Protein AF-A0A061JDC0-F1 (afdb_monomer_lite)

Organism: NCBI:txid429131

Secondary structure (DSSP, 8-state):
-TTS-SS-PPPPPPHHHHHHHHHHHHHHHTTT------SSSPPPHHHHHHHHHHHHHHHHHT-------TT-HHHHHHHHHHHHHHHHHTT--SPPPHHHHHHHHHTPPPP-HHHHHHHHHHHHHHHHHHTT---S--TTSS--EEEEEEEEEEEEEEPPSS-SSS---------------------------EEEEEEEEEEEPPPPPPGGGG---

Sequence (217 aa):
MKSVWATQPPVPIPKDSIQRIAKQVTADATKGKSVNVSRDTPLSVEGTVSLFLDAFTRCARCGIRGGFRKEDDDTVDFVAAVANLRATAFHIFPLQSVEEIRSIAGAIVPAIATTNAIVAAAVVQQALCMLGMNERASRFAAPQMVYVRRMPQVRRRPFPEVCGCNASLINNSNNQRNASSDSIHREGARKKRWITDLFLVHSTLPNPPSRTCFNLP

InterPro domains:
  IPR023318 Ubiquitin activating enzyme, alpha domain superfamily [G3DSA:1.10.10.520] (1-109)
  IPR035985 Ubiquitin-activating enzyme-like [SSF69572] (46-166)

pLDDT: mean 75.65, std 17.36, range [32.69, 96.25]

Foldseek 3Di:
DVPPDPDDAFDADDPVLLVVLVVVLVVVVVVVDQLDDDQQDFDDLSSLSSLQVRLVVVVVVVPDPDDDDLPDPSSLSNQLSVVQNRCNRVVNDDHGGSVVSSVVVNPDDDDDPVVVVVVVVVVVVLVCLCVCVDVPPDPSVADWDKDFAPFWDKDKDWDPPDDPDPDDPDPPPDDDDDDDDDDDDDPPPDPGDIDIDTHRMDIHHDDDDDPVVVPDD

Radius of gyration: 32.45 Å; chains: 1; bounding box: 60×66×94 Å

Structure (mmCIF, N/CA/C/O backbone):
data_AF-A0A061JDC0-F1
#
_entry.id   AF-A0A061JDC0-F1
#
loop_
_atom_site.group_PDB
_atom_site.id
_atom_site.type_symbol
_atom_site.label_atom_id
_atom_site.label_alt_id
_atom_site.label_comp_id
_atom_site.label_asym_id
_atom_site.label_entity_id
_atom_site.label_seq_id
_atom_site.pdbx_PDB_ins_code
_atom_site.Cartn_x
_atom_site.Cartn_y
_atom_site.Cartn_z
_atom_site.occupancy
_atom_site.B_iso_or_equiv
_atom_site.auth_seq_id
_atom_site.auth_comp_id
_atom_site.auth_asym_id
_atom_site.auth_atom_id
_atom_site.pdbx_PDB_model_num
ATOM 1 N N . MET A 1 1 ? -8.019 -20.845 -6.267 1.00 57.59 1 MET A N 1
ATOM 2 C CA . MET A 1 1 ? -7.405 -20.020 -5.197 1.00 57.59 1 MET A CA 1
ATOM 3 C C . MET A 1 1 ? -6.602 -20.802 -4.157 1.00 57.59 1 MET A C 1
ATOM 5 O O . MET A 1 1 ? -5.738 -20.194 -3.547 1.00 57.59 1 MET A O 1
ATOM 9 N N . LYS A 1 2 ? -6.807 -22.117 -3.957 1.00 57.44 2 LYS A N 1
ATOM 10 C CA . LYS A 1 2 ? -5.990 -22.911 -3.011 1.00 57.44 2 LYS A CA 1
ATOM 11 C C . LYS A 1 2 ? -4.481 -22.928 -3.336 1.00 57.44 2 LYS A C 1
ATOM 13 O O . LYS A 1 2 ? -3.687 -23.165 -2.444 1.00 57.44 2 LYS A O 1
ATOM 18 N N . SER A 1 3 ? -4.100 -22.624 -4.579 1.00 66.88 3 SER A N 1
ATOM 19 C CA . SER A 1 3 ? -2.713 -22.538 -5.063 1.00 66.88 3 SER A CA 1
ATOM 20 C C . SER A 1 3 ? -2.037 -21.170 -4.880 1.00 66.88 3 SER A C 1
ATOM 22 O O . SER A 1 3 ? -0.910 -20.998 -5.326 1.00 66.88 3 SER A O 1
ATOM 24 N N . VAL A 1 4 ? -2.715 -20.174 -4.296 1.00 77.31 4 VAL A N 1
ATOM 25 C CA . VAL A 1 4 ? -2.187 -18.794 -4.208 1.00 77.31 4 VAL A CA 1
ATOM 26 C C . VAL A 1 4 ? -1.250 -18.610 -3.009 1.00 77.31 4 VAL A C 1
ATOM 28 O O . VAL A 1 4 ? -0.407 -17.718 -3.014 1.00 77.31 4 VAL A O 1
ATOM 31 N N . TRP A 1 5 ? -1.362 -19.459 -1.989 1.00 77.06 5 TRP A N 1
ATOM 32 C CA . TRP A 1 5 ? -0.608 -19.313 -0.748 1.00 77.06 5 TRP A CA 1
ATOM 33 C C . TRP A 1 5 ? 0.560 -20.294 -0.738 1.00 77.06 5 TRP A C 1
ATOM 35 O O . TRP A 1 5 ? 0.375 -21.473 -0.458 1.00 77.06 5 TRP A O 1
ATOM 45 N N . ALA A 1 6 ? 1.756 -19.801 -1.069 1.00 69.88 6 ALA A N 1
ATOM 46 C CA . ALA A 1 6 ? 2.982 -20.601 -1.038 1.00 69.88 6 ALA A CA 1
ATOM 47 C C . ALA A 1 6 ? 3.372 -21.039 0.388 1.00 69.88 6 ALA A C 1
ATOM 49 O O . ALA A 1 6 ? 4.073 -22.032 0.553 1.00 69.88 6 ALA A O 1
ATOM 50 N N . THR A 1 7 ? 2.924 -20.299 1.407 1.00 79.31 7 THR A N 1
ATOM 51 C CA . THR A 1 7 ? 3.219 -20.552 2.823 1.00 79.31 7 THR A CA 1
ATOM 52 C C . THR A 1 7 ? 1.938 -20.842 3.611 1.00 79.31 7 THR A C 1
ATOM 54 O O . THR A 1 7 ? 1.396 -21.941 3.527 1.00 79.31 7 THR A O 1
ATOM 57 N N . GLN A 1 8 ? 1.432 -19.868 4.370 1.00 84.88 8 GLN A N 1
ATOM 58 C CA . GLN A 1 8 ? 0.274 -20.009 5.245 1.00 84.88 8 GLN A CA 1
ATOM 59 C C . GLN A 1 8 ? -0.898 -19.166 4.721 1.00 84.88 8 GLN A C 1
ATOM 61 O O . GLN A 1 8 ? -0.693 -18.019 4.314 1.00 84.88 8 GLN A O 1
ATOM 66 N N . PRO A 1 9 ? -2.135 -19.698 4.721 1.00 88.44 9 PRO A N 1
ATOM 67 C CA . PRO A 1 9 ? -3.303 -18.913 4.347 1.00 88.44 9 PRO A CA 1
ATOM 68 C C . PRO A 1 9 ? -3.599 -17.818 5.388 1.00 88.44 9 PRO A C 1
ATOM 70 O O . PRO A 1 9 ? -3.290 -17.989 6.574 1.00 88.44 9 PRO A O 1
ATOM 73 N N . PRO A 1 10 ? -4.242 -16.711 4.973 1.00 91.69 10 PRO A N 1
ATOM 74 C CA . PRO A 1 10 ? -4.673 -15.678 5.902 1.00 91.69 10 PRO A CA 1
ATOM 75 C C . PRO A 1 10 ? -5.713 -16.226 6.883 1.00 91.69 10 PRO A C 1
ATOM 77 O O . PRO A 1 10 ? -6.635 -16.948 6.490 1.00 91.69 10 PRO A O 1
ATOM 80 N N . VAL A 1 11 ? -5.573 -15.867 8.157 1.00 91.62 11 VAL A N 1
ATOM 81 C CA . VAL A 1 11 ? -6.458 -16.325 9.233 1.00 91.62 11 VAL A CA 1
ATOM 82 C C . VAL A 1 11 ? -7.432 -15.204 9.606 1.00 91.62 11 VAL A C 1
ATOM 84 O O . VAL A 1 11 ? -6.997 -14.089 9.900 1.00 91.62 11 VAL A O 1
ATOM 87 N N . PRO A 1 12 ? -8.755 -15.460 9.604 1.00 91.00 12 PRO A N 1
ATOM 88 C CA . PRO A 1 12 ? -9.735 -14.480 10.054 1.00 91.00 12 PRO A CA 1
ATOM 89 C C . PRO A 1 12 ? -9.548 -14.119 11.529 1.00 91.00 12 PRO A C 1
ATOM 91 O O . PRO A 1 12 ? -9.302 -14.986 12.367 1.00 91.00 12 PRO A O 1
ATOM 94 N N . ILE A 1 13 ? -9.744 -12.844 11.859 1.00 89.38 13 ILE A N 1
ATOM 95 C CA . ILE A 1 13 ? -9.704 -12.378 13.247 1.00 89.38 13 ILE A CA 1
ATOM 96 C C . ILE A 1 13 ? -10.916 -12.957 14.012 1.00 89.38 13 ILE A C 1
ATOM 98 O O . ILE A 1 13 ? -12.040 -12.893 13.497 1.00 89.38 13 ILE A O 1
ATOM 102 N N . PRO A 1 14 ? -10.732 -13.511 15.229 1.00 89.25 14 PRO A N 1
ATOM 103 C CA . PRO A 1 14 ? -11.817 -14.099 16.012 1.00 89.25 14 PRO A CA 1
ATOM 104 C C . PRO A 1 14 ? -12.939 -13.101 16.319 1.00 89.25 14 PRO A C 1
ATOM 106 O O . PRO A 1 14 ? -12.701 -12.000 16.821 1.00 89.25 14 PRO A O 1
ATOM 109 N N . LYS A 1 15 ? -14.187 -13.515 16.072 1.00 89.25 15 LYS A N 1
ATOM 110 C CA . LYS A 1 15 ? -15.378 -12.668 16.262 1.00 89.25 15 LYS A CA 1
ATOM 111 C C . LYS A 1 15 ? -15.591 -12.263 17.721 1.00 89.25 15 LYS A C 1
ATOM 113 O O . LYS A 1 15 ? -16.024 -11.143 17.977 1.00 89.25 15 LYS A O 1
ATOM 118 N N . ASP A 1 16 ? -15.253 -13.136 18.663 1.00 88.44 16 ASP A N 1
ATOM 119 C CA . ASP A 1 16 ? -15.502 -12.909 20.091 1.00 88.44 16 ASP A CA 1
ATOM 120 C C . ASP A 1 16 ? -14.679 -11.741 20.640 1.00 88.44 16 ASP A C 1
ATOM 122 O O . ASP A 1 16 ? -15.156 -10.968 21.471 1.00 88.44 16 ASP A O 1
ATOM 126 N N . SER A 1 17 ? -13.441 -11.587 20.162 1.00 83.94 17 SER A N 1
ATOM 127 C CA . SER A 1 17 ? -12.581 -10.455 20.519 1.00 83.94 17 SER A CA 1
ATOM 128 C C . SER A 1 17 ? -13.138 -9.151 19.953 1.00 83.94 17 SER A C 1
ATOM 130 O O .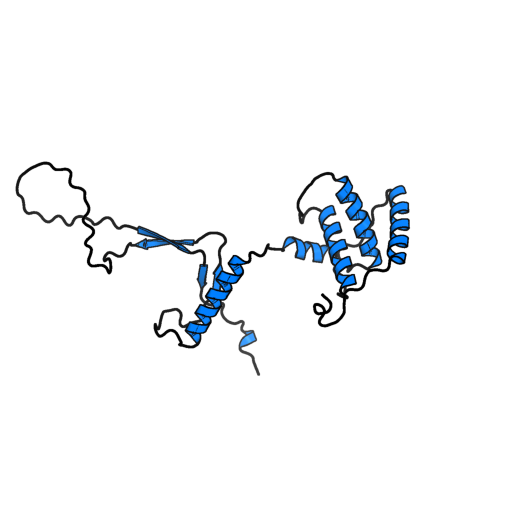 SER A 1 17 ? -13.237 -8.159 20.670 1.00 83.94 17 SER A O 1
ATOM 132 N N . ILE A 1 18 ? -13.603 -9.170 18.699 1.00 86.88 18 ILE A N 1
ATOM 133 C CA . ILE A 1 18 ? -14.211 -8.000 18.052 1.00 86.88 18 ILE A CA 1
ATOM 134 C C . ILE A 1 18 ? -15.486 -7.579 18.789 1.00 86.88 18 ILE A C 1
ATOM 136 O O . ILE A 1 18 ? -15.667 -6.399 19.067 1.00 86.88 18 ILE A O 1
ATOM 140 N N . GLN A 1 19 ? -16.357 -8.525 19.150 1.00 89.06 19 GLN A N 1
ATOM 141 C CA . GLN A 1 19 ? -17.599 -8.223 19.867 1.00 89.06 19 GLN A CA 1
ATOM 142 C C . GLN A 1 19 ? -17.349 -7.637 21.258 1.00 89.06 19 GLN A C 1
ATOM 144 O O . GLN A 1 19 ? -18.064 -6.722 21.667 1.00 89.06 19 GLN A O 1
ATOM 149 N N . ARG A 1 20 ? -16.344 -8.140 21.985 1.00 88.62 20 ARG A N 1
ATOM 150 C CA . ARG A 1 20 ? -15.945 -7.580 23.285 1.00 88.62 20 ARG A CA 1
ATOM 151 C C . ARG A 1 20 ? -15.494 -6.128 23.148 1.00 88.62 20 ARG A C 1
ATOM 153 O O . ARG A 1 20 ? -15.991 -5.270 23.873 1.00 88.62 20 ARG A O 1
ATOM 160 N N . ILE A 1 21 ? -14.629 -5.847 22.177 1.00 85.62 21 ILE A N 1
ATOM 161 C CA . ILE A 1 21 ? -14.110 -4.495 21.932 1.00 85.62 21 ILE A CA 1
ATOM 162 C C . ILE A 1 21 ? -15.221 -3.568 21.429 1.00 85.62 21 ILE A C 1
ATOM 164 O O . ILE A 1 21 ? -15.332 -2.442 21.895 1.00 85.62 21 ILE A O 1
ATOM 168 N N . ALA A 1 22 ? -16.103 -4.044 20.548 1.00 84.19 22 ALA A N 1
ATOM 169 C CA . ALA A 1 22 ? -17.225 -3.254 20.051 1.00 84.19 22 ALA A CA 1
ATOM 170 C C . ALA A 1 22 ? -18.165 -2.811 21.179 1.00 84.19 22 ALA A C 1
ATOM 172 O O . ALA A 1 22 ? -18.528 -1.639 21.239 1.00 84.19 22 ALA A O 1
ATOM 173 N N . LYS A 1 23 ? -18.499 -3.713 22.114 1.00 86.94 23 LYS A N 1
ATOM 174 C CA . LYS A 1 23 ? -19.293 -3.369 23.305 1.00 86.94 23 LYS A CA 1
ATOM 175 C C . LYS A 1 23 ? -18.608 -2.288 24.144 1.00 86.94 23 LYS A C 1
ATOM 177 O O . LYS A 1 23 ? -19.263 -1.330 24.553 1.00 86.94 23 LYS A O 1
ATOM 182 N N . GLN A 1 24 ? -17.297 -2.409 24.347 1.00 82.12 24 GLN A N 1
ATOM 183 C CA . GLN A 1 24 ? -16.511 -1.425 25.088 1.00 82.12 24 GLN A CA 1
ATOM 184 C C . GLN A 1 24 ? -16.531 -0.048 24.403 1.00 82.12 24 GLN A C 1
ATOM 186 O O . GLN A 1 24 ? -16.888 0.945 25.029 1.00 82.12 24 GLN A O 1
ATOM 191 N N . VAL A 1 25 ? -16.264 -0.001 23.095 1.00 80.38 25 VAL A N 1
ATOM 192 C CA . VAL A 1 25 ? -16.274 1.240 22.304 1.00 80.38 25 VAL A CA 1
ATOM 193 C C . VAL A 1 25 ? -17.657 1.898 22.309 1.00 80.38 25 VAL A C 1
ATOM 195 O O . VAL A 1 25 ? -17.754 3.113 22.461 1.00 80.38 25 VAL A O 1
ATOM 198 N N . THR A 1 26 ? -18.746 1.124 22.216 1.00 78.12 26 THR A N 1
ATOM 199 C CA . THR A 1 26 ? -20.105 1.689 22.307 1.00 78.12 26 THR A CA 1
ATOM 200 C C . THR A 1 26 ? -20.405 2.307 23.674 1.00 78.12 26 THR A C 1
ATOM 202 O O . THR A 1 26 ? -21.056 3.348 23.734 1.00 78.12 26 THR A O 1
ATOM 205 N N . ALA A 1 27 ? -19.897 1.718 24.763 1.00 77.81 27 ALA A N 1
ATOM 206 C CA . ALA A 1 27 ? -20.058 2.257 26.113 1.00 77.81 27 ALA A CA 1
ATOM 207 C C . ALA A 1 27 ? -19.223 3.532 26.338 1.00 77.81 27 ALA A C 1
ATOM 209 O O . ALA A 1 27 ? -19.655 4.450 27.044 1.00 77.81 27 ALA A O 1
ATOM 210 N N . ASP A 1 28 ? -18.049 3.614 25.715 1.00 73.25 28 ASP A N 1
ATOM 211 C CA . ASP A 1 28 ? -17.169 4.781 25.794 1.00 73.25 28 ASP A CA 1
ATOM 212 C C . ASP A 1 28 ? -17.678 5.941 24.920 1.00 73.25 28 ASP A C 1
ATOM 214 O O . ASP A 1 28 ? -17.624 7.101 25.340 1.00 73.25 28 ASP A O 1
ATOM 218 N N . ALA A 1 29 ? -18.302 5.638 23.775 1.00 68.69 29 ALA A N 1
ATOM 219 C CA . ALA A 1 29 ? -18.979 6.622 22.931 1.00 68.69 29 ALA A CA 1
ATOM 220 C C . ALA A 1 29 ? -20.134 7.331 23.662 1.00 68.69 29 ALA A C 1
ATOM 222 O O . ALA A 1 29 ? -20.273 8.548 23.543 1.00 68.69 29 ALA A O 1
ATOM 223 N N . THR A 1 30 ? -20.922 6.617 24.480 1.00 66.81 30 THR A N 1
ATOM 224 C CA . THR A 1 30 ? -21.955 7.242 25.335 1.00 66.81 30 THR A CA 1
ATOM 225 C C . THR A 1 30 ? -21.388 8.170 26.410 1.00 66.81 30 THR A C 1
ATOM 227 O O . THR A 1 30 ? -22.115 9.010 26.931 1.00 66.81 30 THR A O 1
ATOM 230 N N . LYS A 1 31 ? -20.094 8.054 26.732 1.00 67.75 31 LYS A N 1
ATOM 231 C CA . LYS A 1 31 ? -19.397 8.904 27.708 1.00 67.75 31 LYS A CA 1
ATOM 232 C C . LYS A 1 31 ? -18.588 10.034 27.058 1.00 67.75 31 LYS A C 1
ATOM 234 O O . LYS A 1 31 ? -17.907 10.762 27.773 1.00 67.75 31 LYS A O 1
ATOM 239 N N . GLY A 1 32 ? -18.636 10.183 25.729 1.00 62.19 32 GLY A N 1
ATOM 240 C CA . GLY A 1 32 ? -17.928 11.245 25.004 1.00 62.19 32 GLY A CA 1
ATOM 241 C C . GLY A 1 32 ? -16.399 11.148 25.060 1.00 62.19 32 GLY A C 1
ATOM 242 O O . GLY A 1 32 ? -15.720 12.142 24.813 1.00 62.19 32 GLY A O 1
ATOM 243 N N . LYS A 1 33 ? -15.838 9.982 25.404 1.00 62.59 33 LYS A N 1
ATOM 244 C CA . LYS A 1 33 ? -14.387 9.792 25.510 1.00 62.59 33 LYS A CA 1
ATOM 245 C C . LYS A 1 33 ? -13.830 9.328 24.164 1.00 62.59 33 LYS A C 1
ATOM 247 O O . LYS A 1 33 ? -14.210 8.263 23.687 1.00 62.59 33 LYS A O 1
ATOM 252 N N .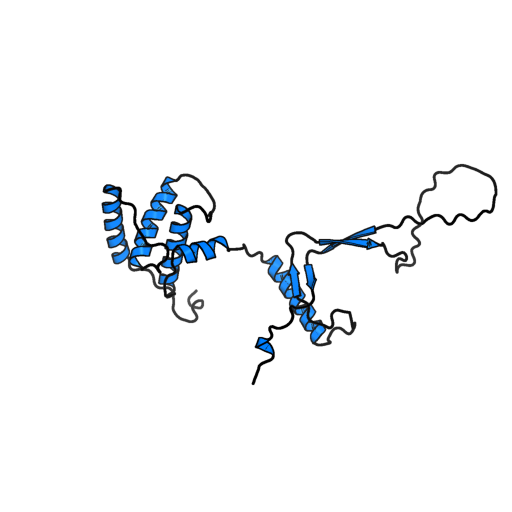 SER A 1 34 ? -12.934 10.110 23.561 1.00 64.69 34 SER A N 1
ATOM 253 C CA . SER A 1 34 ? -12.198 9.686 22.367 1.00 64.69 34 SER A CA 1
ATOM 254 C C . SER A 1 34 ? -11.167 8.611 22.719 1.00 64.69 34 SER A C 1
ATOM 256 O O . SER A 1 34 ? -10.589 8.599 23.812 1.00 64.69 34 SER A O 1
ATOM 258 N N . VAL A 1 35 ? -10.947 7.681 21.791 1.00 70.62 35 VAL A N 1
ATOM 259 C CA . VAL A 1 35 ? -9.928 6.638 21.929 1.00 70.62 35 VAL A CA 1
ATOM 260 C C . VAL A 1 35 ? -8.542 7.295 21.895 1.00 70.62 35 VAL A C 1
ATOM 262 O O . VAL A 1 35 ? -8.128 7.833 20.873 1.00 70.62 35 VAL A O 1
ATOM 265 N N . ASN A 1 36 ? -7.817 7.267 23.017 1.00 69.62 36 ASN A N 1
ATOM 266 C CA . ASN A 1 36 ? -6.452 7.793 23.101 1.00 69.62 36 ASN A CA 1
ATOM 267 C C . ASN A 1 36 ? -5.445 6.667 22.822 1.00 69.62 36 ASN A C 1
ATOM 269 O O . ASN A 1 36 ? -5.064 5.930 23.733 1.00 69.62 36 ASN A O 1
ATOM 273 N N . VAL A 1 37 ? -5.065 6.500 21.554 1.00 76.69 37 VAL A N 1
ATOM 274 C CA . VAL A 1 37 ? -4.003 5.575 21.129 1.00 76.69 37 VAL A CA 1
AT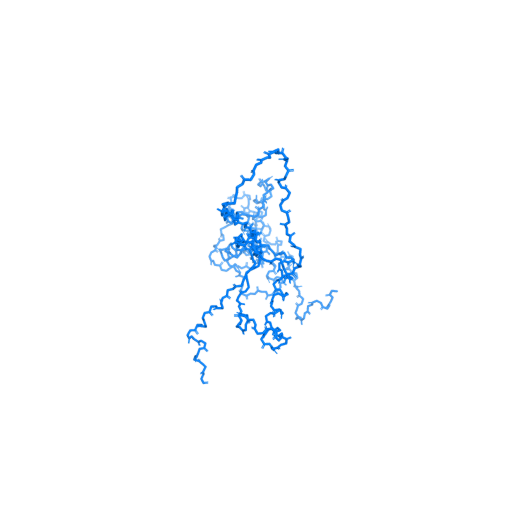OM 275 C C . VAL A 1 37 ? -2.729 6.377 20.880 1.00 76.69 37 VAL A C 1
ATOM 277 O O . VAL A 1 37 ? -2.742 7.376 20.162 1.00 76.69 37 VAL A O 1
ATOM 280 N N . SER A 1 38 ? -1.619 5.934 21.477 1.00 83.94 38 SER A N 1
ATOM 281 C CA . SER A 1 38 ? -0.293 6.496 21.201 1.00 83.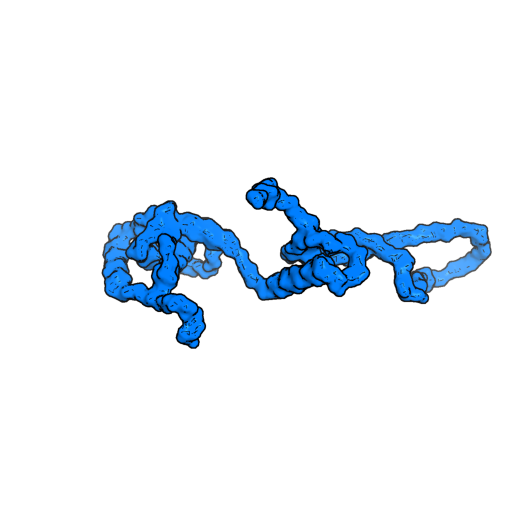94 38 SER A CA 1
ATOM 282 C C . SER A 1 38 ? 0.062 6.270 19.729 1.00 83.94 38 SER A C 1
ATOM 284 O O . SER A 1 38 ? -0.006 5.146 19.237 1.00 83.94 38 SER A O 1
ATOM 286 N N . ARG A 1 39 ? 0.417 7.345 19.020 1.00 86.81 39 ARG A N 1
ATOM 287 C CA . ARG A 1 39 ? 0.620 7.328 17.560 1.00 86.81 39 ARG A CA 1
ATOM 288 C C . ARG A 1 39 ? 2.012 6.852 17.146 1.00 86.81 39 ARG A C 1
ATOM 290 O O . ARG A 1 39 ? 2.162 6.333 16.043 1.00 86.81 39 ARG A O 1
ATOM 297 N N . ASP A 1 40 ? 2.988 6.985 18.044 1.00 89.62 40 ASP A N 1
ATOM 298 C CA . ASP A 1 40 ? 4.399 6.661 17.797 1.00 89.62 40 ASP A CA 1
ATOM 299 C C . ASP A 1 40 ? 4.750 5.206 18.124 1.00 89.62 40 ASP A C 1
ATOM 301 O O . ASP A 1 40 ? 5.769 4.690 17.669 1.00 89.62 40 ASP A O 1
ATOM 305 N N . THR A 1 41 ? 3.916 4.528 18.913 1.00 89.88 41 THR A N 1
ATOM 306 C CA . THR A 1 41 ? 4.176 3.150 19.342 1.00 89.88 41 THR A CA 1
ATOM 307 C C . THR A 1 41 ? 3.483 2.134 18.433 1.00 89.88 41 THR A C 1
ATOM 309 O O . THR A 1 41 ? 2.416 2.419 17.882 1.00 89.88 41 THR A O 1
ATOM 312 N N . PRO A 1 42 ? 4.075 0.940 18.246 1.00 90.50 42 PRO A N 1
ATOM 313 C CA . PRO A 1 42 ? 3.438 -0.131 17.492 1.00 90.50 42 PRO A CA 1
ATOM 314 C C . PRO A 1 42 ? 2.135 -0.560 18.177 1.00 90.50 42 PRO A C 1
ATOM 316 O O . PRO A 1 42 ? 2.094 -0.772 19.392 1.00 90.50 42 PRO A O 1
ATOM 319 N N . LEU A 1 43 ? 1.057 -0.682 17.398 1.00 88.88 43 LEU A N 1
ATOM 320 C CA . LEU A 1 43 ? -0.267 -0.980 17.942 1.00 88.88 43 LEU A CA 1
ATOM 321 C C . LEU A 1 43 ? -0.391 -2.444 18.381 1.00 88.88 43 LEU A C 1
ATOM 323 O O . LEU A 1 43 ? 0.192 -3.352 17.794 1.00 88.88 43 LEU A O 1
ATOM 327 N N . SER A 1 44 ? -1.234 -2.692 19.382 1.00 91.12 44 SER A N 1
ATOM 328 C CA . SER A 1 44 ? -1.728 -4.038 19.678 1.00 91.12 44 SER A CA 1
ATOM 329 C C . SER A 1 44 ? -2.918 -4.386 18.778 1.00 91.12 44 SER A C 1
ATOM 331 O O . SER A 1 44 ? -3.591 -3.505 18.236 1.00 91.12 44 SER A O 1
ATOM 333 N N . VAL A 1 45 ? -3.230 -5.679 18.639 1.00 90.12 45 VAL A N 1
ATOM 334 C CA . VAL A 1 45 ? -4.399 -6.127 17.858 1.00 90.12 45 VAL A CA 1
ATOM 335 C C . VAL A 1 45 ? -5.693 -5.529 18.422 1.00 90.12 45 VAL A C 1
ATOM 337 O O . VAL A 1 45 ? -6.528 -5.036 17.668 1.00 90.12 45 VAL A O 1
ATOM 340 N N . GLU A 1 46 ? -5.840 -5.501 19.749 1.00 89.81 46 GLU A N 1
ATOM 341 C CA . GLU A 1 46 ? -7.024 -4.935 20.405 1.00 89.81 46 GLU A CA 1
ATOM 342 C C . GLU A 1 46 ? -7.128 -3.419 20.197 1.00 89.81 46 GLU A C 1
ATOM 344 O O . GLU A 1 46 ? -8.197 -2.919 19.844 1.00 89.81 46 GLU A O 1
ATOM 349 N N . GLY A 1 47 ? -6.003 -2.702 20.330 1.00 89.69 47 GLY A N 1
ATOM 350 C CA . GLY A 1 47 ? -5.924 -1.264 20.060 1.00 89.69 47 GLY A CA 1
ATOM 351 C C . GLY A 1 47 ? -6.200 -0.916 18.595 1.00 89.69 47 GLY A C 1
ATOM 352 O O . GLY A 1 47 ? -6.761 0.131 18.291 1.00 89.69 47 GLY A O 1
ATOM 353 N N . THR A 1 48 ? -5.872 -1.822 17.675 1.00 92.31 48 THR A N 1
ATOM 354 C CA . THR A 1 48 ? -6.166 -1.648 16.249 1.00 92.31 48 THR A CA 1
ATOM 355 C C . THR A 1 48 ? -7.666 -1.784 15.969 1.00 92.31 48 THR A C 1
ATOM 357 O O . THR A 1 48 ? -8.227 -1.001 15.205 1.00 92.31 48 THR A O 1
ATOM 360 N N . VAL A 1 49 ? -8.344 -2.751 16.599 1.00 92.00 49 VAL A N 1
ATOM 361 C CA . VAL A 1 49 ? -9.800 -2.928 16.448 1.00 92.00 49 VAL A CA 1
ATOM 362 C C . VAL A 1 49 ? -10.560 -1.738 17.039 1.00 92.00 49 VAL A C 1
ATOM 364 O O . VAL A 1 49 ? -11.520 -1.271 16.425 1.00 92.00 49 VAL A O 1
ATOM 367 N N . SER A 1 50 ? -10.144 -1.227 18.202 1.00 91.06 50 SER A N 1
ATOM 368 C CA . SER A 1 50 ? -10.785 -0.050 18.800 1.00 91.06 50 SER A CA 1
ATOM 369 C C . SER A 1 50 ? -10.577 1.204 17.947 1.00 91.06 50 SER A C 1
ATOM 371 O O . SER A 1 50 ? -11.550 1.911 17.683 1.00 91.06 50 SER A O 1
ATOM 373 N N . LEU A 1 51 ? -9.357 1.427 17.440 1.00 92.06 51 LEU A N 1
ATOM 374 C CA . LEU A 1 51 ? -9.052 2.525 16.520 1.00 92.06 51 LEU A CA 1
ATOM 375 C C . LEU A 1 51 ? -9.874 2.428 15.229 1.00 92.06 51 LEU A C 1
ATOM 377 O O . LEU A 1 51 ? -10.392 3.437 14.761 1.00 92.06 51 LEU A O 1
ATOM 381 N N . PHE A 1 52 ? -10.048 1.222 14.678 1.00 92.94 52 PHE A N 1
ATOM 382 C CA . PHE A 1 52 ? -10.865 1.005 13.482 1.00 92.94 52 PHE A CA 1
ATOM 383 C C . PHE A 1 52 ? -12.316 1.439 13.693 1.00 92.94 52 PHE A C 1
ATOM 385 O O . PHE A 1 52 ? -12.866 2.154 12.860 1.00 92.94 52 PHE A O 1
ATOM 392 N N . LEU A 1 53 ? -12.941 1.005 14.791 1.00 90.75 53 LEU A N 1
ATOM 393 C CA . LEU A 1 53 ? -14.336 1.337 15.076 1.00 90.75 53 LEU A CA 1
ATOM 394 C C . LEU A 1 53 ? -14.513 2.843 15.289 1.00 90.75 53 LEU A C 1
ATOM 396 O O . LEU A 1 53 ? -15.415 3.436 14.700 1.00 90.75 53 LEU A O 1
ATOM 400 N N . ASP A 1 54 ? -13.632 3.462 16.073 1.00 89.56 54 ASP A N 1
ATOM 401 C CA . ASP A 1 54 ? -13.654 4.903 16.317 1.00 89.56 54 ASP A CA 1
ATOM 402 C C . ASP A 1 54 ? -13.475 5.701 15.014 1.00 89.56 54 ASP A C 1
ATOM 404 O O . ASP A 1 54 ? -14.359 6.477 14.636 1.00 89.56 54 ASP A O 1
ATOM 408 N N . ALA A 1 55 ? -12.400 5.436 14.266 1.00 90.75 55 ALA A N 1
ATOM 409 C CA . ALA A 1 55 ? -12.106 6.116 13.007 1.00 90.75 55 ALA A CA 1
ATOM 410 C C . ALA A 1 55 ? -13.212 5.900 11.966 1.00 90.75 55 ALA A C 1
ATOM 412 O O . ALA A 1 55 ? -13.627 6.843 11.296 1.00 90.75 55 ALA A O 1
ATOM 413 N N . PHE A 1 56 ? -13.770 4.688 11.871 1.00 90.00 56 PHE A N 1
ATOM 414 C CA . PHE A 1 56 ? -14.892 4.414 10.975 1.00 90.00 56 PHE A CA 1
ATOM 415 C C . PHE A 1 56 ? -16.114 5.271 11.320 1.00 90.00 56 PHE A C 1
ATOM 417 O O . PHE A 1 56 ? -16.724 5.850 10.421 1.00 90.00 56 PHE A O 1
ATOM 424 N N . THR A 1 57 ? -16.467 5.400 12.605 1.00 88.69 57 THR A N 1
ATOM 425 C CA . THR A 1 57 ? -17.590 6.265 12.998 1.00 88.69 57 THR A CA 1
ATOM 426 C C . THR A 1 57 ? -17.326 7.742 12.717 1.00 88.69 57 THR A C 1
ATOM 428 O O . THR A 1 57 ? -18.247 8.431 12.272 1.00 88.69 57 THR A O 1
ATOM 431 N N . ARG A 1 58 ? -16.090 8.227 12.910 1.00 87.19 58 ARG A N 1
ATOM 432 C CA . ARG A 1 58 ? -15.687 9.598 12.555 1.00 87.19 58 ARG A CA 1
ATOM 433 C C . ARG A 1 58 ? -15.815 9.844 11.053 1.00 87.19 58 ARG A C 1
ATOM 435 O O . ARG A 1 58 ? -16.553 10.739 10.642 1.00 87.19 58 ARG A O 1
ATOM 442 N N . CYS A 1 59 ? -15.220 8.982 10.230 1.00 86.81 59 CYS A N 1
ATOM 443 C CA . CYS A 1 59 ? -15.287 9.094 8.774 1.00 86.81 59 CYS A CA 1
ATOM 444 C C . CYS A 1 59 ? -16.725 8.986 8.240 1.00 86.81 59 CYS A C 1
ATOM 446 O O . CYS A 1 59 ? -17.111 9.746 7.354 1.00 86.81 59 CYS A O 1
ATOM 448 N N . ALA A 1 60 ? -17.542 8.079 8.787 1.00 86.56 60 ALA A N 1
ATOM 449 C CA . ALA A 1 60 ? -18.930 7.900 8.362 1.00 86.56 60 ALA A CA 1
ATOM 450 C C . ALA A 1 60 ? -19.809 9.123 8.677 1.00 86.56 60 ALA A C 1
ATOM 452 O O . ALA A 1 60 ? -20.706 9.451 7.902 1.00 86.56 60 ALA A O 1
ATOM 453 N N . ARG A 1 61 ? -19.548 9.815 9.794 1.00 84.81 61 ARG A N 1
ATOM 454 C CA . ARG A 1 61 ? -20.260 11.046 10.180 1.00 84.81 61 ARG A CA 1
ATOM 455 C C . ARG A 1 61 ? -19.829 12.265 9.377 1.00 84.81 61 ARG A C 1
ATOM 457 O O . ARG A 1 61 ? -20.627 13.180 9.209 1.00 84.81 61 ARG A O 1
ATOM 464 N N . CYS A 1 62 ? -18.593 12.274 8.883 1.00 74.12 62 CYS A N 1
ATOM 465 C CA . CYS A 1 62 ? -18.006 13.433 8.221 1.00 74.12 62 CYS A CA 1
ATOM 466 C C . CYS A 1 62 ? -18.728 13.801 6.907 1.00 74.12 62 CYS A C 1
ATOM 468 O O . CYS A 1 62 ? -18.610 14.931 6.450 1.00 74.12 62 CYS A O 1
ATOM 470 N N . GLY A 1 63 ? -19.513 12.892 6.302 1.00 69.12 63 GLY A N 1
ATOM 471 C CA . GLY A 1 63 ? -20.428 13.176 5.176 1.00 69.12 63 GLY A CA 1
ATOM 472 C C . GLY A 1 63 ? -19.762 13.630 3.866 1.00 69.12 63 GLY A C 1
ATOM 473 O O . GLY A 1 63 ? -20.406 13.687 2.819 1.00 69.12 63 GLY A O 1
ATOM 474 N N . ILE A 1 64 ? -18.463 13.919 3.900 1.00 71.38 64 ILE A N 1
ATOM 475 C CA . ILE A 1 64 ? -17.656 14.398 2.789 1.00 71.38 64 ILE A CA 1
ATOM 476 C C . ILE A 1 64 ? -17.066 13.190 2.064 1.00 71.38 64 ILE A C 1
ATOM 478 O O . ILE A 1 64 ? -16.283 12.419 2.616 1.00 71.38 64 ILE A O 1
ATOM 482 N N . ARG A 1 65 ? -17.404 13.043 0.781 1.00 69.81 65 ARG A N 1
ATOM 483 C CA . ARG A 1 65 ? -16.725 12.107 -0.125 1.00 69.81 65 ARG A CA 1
ATOM 484 C C . ARG A 1 65 ? -15.390 12.706 -0.567 1.00 69.81 65 ARG A C 1
ATOM 486 O O . ARG A 1 65 ? -15.304 13.325 -1.623 1.00 69.81 65 ARG A O 1
ATOM 493 N N . GLY A 1 66 ? -14.369 12.550 0.269 1.00 76.06 66 GLY A N 1
ATOM 494 C CA . GLY A 1 66 ? -12.994 12.961 -0.013 1.00 76.06 66 GLY A CA 1
ATOM 495 C C . GLY A 1 66 ? -12.073 11.770 -0.275 1.00 76.06 66 GLY A C 1
ATOM 496 O O . GLY A 1 66 ? -12.315 10.668 0.213 1.00 76.06 66 GLY A O 1
ATOM 497 N N . GLY A 1 67 ? -11.012 11.987 -1.053 1.00 84.56 67 GLY A N 1
ATOM 498 C CA . GLY A 1 67 ? -9.884 11.054 -1.108 1.00 84.56 67 GLY A CA 1
ATOM 499 C C . GLY A 1 67 ? -9.027 11.141 0.159 1.00 84.56 67 GLY A C 1
ATOM 500 O O . GLY A 1 67 ? -9.129 12.108 0.914 1.00 84.56 67 GLY A O 1
ATOM 501 N N . PHE A 1 68 ? -8.165 10.146 0.367 1.00 89.81 68 PHE A N 1
ATOM 502 C CA . PHE A 1 68 ? -7.182 10.153 1.453 1.00 89.81 68 PHE A CA 1
ATOM 503 C C . PHE A 1 68 ? -6.290 11.404 1.397 1.00 89.81 68 PHE A C 1
ATOM 505 O O . PHE A 1 68 ? -5.801 11.769 0.322 1.00 89.81 68 PHE A O 1
ATOM 512 N N . ARG A 1 69 ? -6.055 12.033 2.554 1.00 89.81 69 ARG A N 1
ATOM 513 C CA . ARG A 1 69 ? -5.129 13.159 2.730 1.00 89.81 69 ARG A CA 1
ATOM 514 C C . ARG A 1 69 ? -4.228 12.885 3.927 1.00 89.81 69 ARG A C 1
ATOM 516 O O . ARG A 1 69 ? -4.701 12.447 4.967 1.00 89.81 69 ARG A O 1
ATOM 523 N N . LYS A 1 70 ? -2.927 13.144 3.785 1.00 89.94 70 LYS A N 1
ATOM 524 C CA . LYS A 1 70 ? -1.935 12.829 4.827 1.00 89.94 70 LYS A CA 1
ATOM 525 C C . LYS A 1 70 ? -2.134 13.682 6.087 1.00 89.94 70 LYS A C 1
ATOM 527 O O . LYS A 1 70 ? -1.780 13.247 7.178 1.00 89.94 70 LYS A O 1
ATOM 532 N N . GLU A 1 71 ? -2.692 14.876 5.914 1.00 90.06 71 GLU A N 1
ATOM 533 C CA . GLU A 1 71 ? -2.948 15.873 6.955 1.00 90.06 71 GLU A CA 1
ATOM 534 C C . GLU A 1 71 ? -4.267 15.627 7.705 1.00 90.06 71 GLU A C 1
ATOM 536 O O . GLU A 1 71 ? -4.563 16.329 8.666 1.00 90.06 71 GLU A O 1
ATOM 541 N N . ASP A 1 72 ? -5.076 14.665 7.252 1.00 90.88 72 ASP A N 1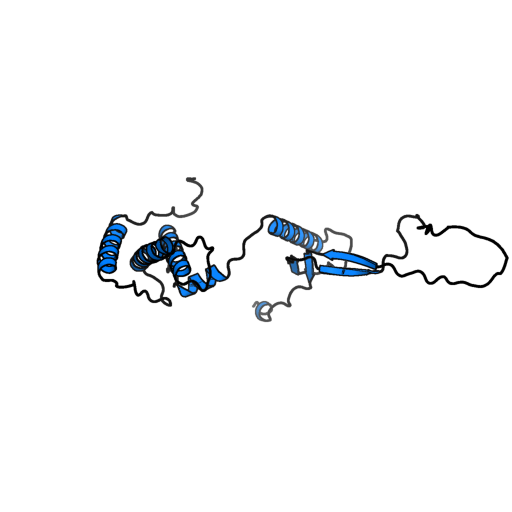
ATOM 542 C CA . ASP A 1 72 ? -6.382 14.352 7.824 1.00 90.88 72 ASP A CA 1
ATOM 543 C C . ASP A 1 72 ? -6.277 13.132 8.749 1.00 90.88 72 ASP A C 1
ATOM 545 O O . ASP A 1 72 ? -6.248 11.981 8.294 1.00 90.88 72 ASP A O 1
ATOM 549 N N . ASP A 1 73 ? -6.211 13.406 10.055 1.00 90.25 73 ASP A N 1
ATOM 550 C CA . ASP A 1 73 ? -6.061 12.404 11.113 1.00 90.25 73 ASP A CA 1
ATOM 551 C C . ASP A 1 73 ? -7.163 11.339 11.088 1.00 90.25 73 ASP A C 1
ATOM 553 O O . ASP A 1 73 ? -6.866 10.172 11.340 1.00 90.25 73 ASP A O 1
ATOM 557 N N . ASP A 1 74 ? -8.399 11.687 10.718 1.00 89.56 74 ASP A N 1
ATOM 558 C CA . ASP A 1 74 ? -9.507 10.729 10.645 1.00 89.56 74 ASP A CA 1
ATOM 559 C C . ASP A 1 74 ? -9.240 9.674 9.565 1.00 89.56 74 ASP A C 1
ATOM 561 O O . ASP A 1 74 ? -9.373 8.467 9.793 1.00 89.56 74 ASP A O 1
ATOM 565 N N . THR A 1 75 ? -8.811 10.123 8.382 1.00 91.19 75 THR A N 1
ATOM 566 C CA . THR A 1 75 ? -8.512 9.213 7.268 1.00 91.19 75 THR A CA 1
ATOM 567 C C . THR A 1 75 ? -7.242 8.406 7.510 1.00 91.19 75 THR A C 1
ATOM 569 O O . THR A 1 75 ? -7.184 7.234 7.131 1.00 91.19 75 THR A O 1
ATOM 572 N N . VAL A 1 76 ? -6.240 8.994 8.169 1.00 94.12 76 VAL A N 1
ATOM 573 C CA . VAL A 1 76 ? -5.004 8.299 8.544 1.00 94.12 76 VAL A CA 1
ATOM 574 C C . VAL A 1 76 ? -5.280 7.227 9.589 1.00 94.12 76 VAL A C 1
ATOM 576 O O . VAL A 1 76 ? -4.818 6.103 9.410 1.00 94.12 76 VAL A O 1
ATOM 579 N N . ASP A 1 77 ? -6.057 7.527 10.630 1.00 93.62 77 ASP A N 1
ATOM 580 C CA . ASP A 1 77 ? -6.414 6.560 11.671 1.00 93.62 77 ASP A CA 1
ATOM 581 C C . ASP A 1 77 ? -7.171 5.370 11.076 1.00 93.62 77 ASP A C 1
ATOM 583 O O . ASP A 1 77 ? -6.880 4.215 11.395 1.00 93.62 77 ASP A O 1
ATOM 587 N N . PHE A 1 78 ? -8.094 5.637 10.146 1.00 93.50 78 PHE A N 1
ATOM 588 C CA . PHE A 1 78 ? -8.814 4.592 9.428 1.00 93.50 78 PHE A CA 1
ATOM 589 C C . PHE A 1 78 ? -7.869 3.710 8.600 1.00 93.50 78 PHE A C 1
ATOM 591 O O . PHE A 1 78 ? -7.918 2.481 8.698 1.00 93.50 78 PHE A O 1
ATOM 598 N N . VAL A 1 79 ? -6.980 4.316 7.804 1.00 95.19 79 VAL A N 1
ATOM 599 C CA . VAL A 1 79 ? -6.000 3.581 6.988 1.00 95.19 79 VAL A CA 1
ATOM 600 C C . VAL A 1 79 ? -5.046 2.774 7.868 1.00 95.19 79 VAL A C 1
ATOM 602 O O . VAL A 1 79 ? -4.807 1.603 7.573 1.00 95.19 79 VAL A O 1
ATOM 605 N N . ALA A 1 80 ? -4.548 3.357 8.958 1.00 95.38 80 ALA A N 1
ATOM 606 C CA . ALA A 1 80 ? -3.656 2.700 9.905 1.00 95.38 80 ALA A CA 1
ATOM 607 C C . ALA A 1 80 ? -4.314 1.479 10.548 1.00 95.38 80 ALA A C 1
ATOM 609 O O . ALA A 1 80 ? -3.742 0.386 10.547 1.00 95.38 80 ALA A O 1
ATOM 610 N N . ALA A 1 81 ? -5.551 1.633 11.021 1.00 94.75 81 ALA A N 1
ATOM 611 C CA . ALA A 1 81 ? -6.288 0.542 11.629 1.00 94.75 81 ALA A CA 1
ATOM 612 C C . ALA A 1 81 ? -6.558 -0.594 10.627 1.00 94.75 81 ALA A C 1
ATOM 614 O O . ALA A 1 81 ? -6.273 -1.757 10.909 1.00 94.75 81 ALA A O 1
ATOM 615 N N . VAL A 1 82 ? -7.033 -0.280 9.417 1.00 95.50 82 VAL A N 1
ATOM 616 C CA . VAL A 1 82 ? -7.302 -1.292 8.379 1.00 95.50 82 VAL A CA 1
ATOM 617 C C . VAL A 1 82 ? -6.021 -1.999 7.925 1.00 95.50 82 VAL A C 1
ATOM 619 O O . VAL A 1 82 ? -6.024 -3.222 7.757 1.00 95.50 82 VAL A O 1
ATOM 622 N N . ALA A 1 83 ? -4.925 -1.260 7.740 1.00 96.25 83 ALA A N 1
ATOM 623 C CA . ALA A 1 83 ? -3.638 -1.822 7.343 1.00 96.25 83 ALA A CA 1
ATOM 624 C C . ALA A 1 83 ? -3.112 -2.812 8.391 1.00 96.25 83 ALA A C 1
ATOM 626 O O . ALA A 1 83 ? -2.755 -3.935 8.036 1.00 96.25 83 ALA A O 1
ATOM 627 N N . ASN A 1 84 ? -3.159 -2.448 9.673 1.00 95.75 84 ASN A N 1
ATOM 628 C CA . ASN A 1 84 ? -2.726 -3.316 10.769 1.00 95.75 84 ASN A CA 1
ATOM 629 C C . ASN A 1 84 ? -3.661 -4.524 10.987 1.00 95.75 84 ASN A C 1
ATOM 631 O O . ASN A 1 84 ? -3.184 -5.631 11.253 1.00 95.75 84 ASN A O 1
ATOM 635 N N . LEU A 1 85 ? -4.981 -4.378 10.804 1.00 94.62 85 LEU A N 1
ATOM 636 C CA . LEU A 1 85 ? -5.914 -5.519 10.832 1.00 94.62 85 LEU A CA 1
ATOM 637 C C . LEU A 1 85 ? -5.600 -6.514 9.713 1.00 94.62 85 LEU A C 1
ATOM 639 O O . LEU A 1 85 ? -5.586 -7.727 9.931 1.00 94.62 85 LEU A O 1
ATOM 643 N N . ARG A 1 86 ? -5.306 -6.005 8.512 1.00 95.50 86 ARG A N 1
ATOM 644 C CA . ARG A 1 86 ? -4.871 -6.841 7.395 1.00 95.50 86 ARG A CA 1
ATOM 645 C C . ARG A 1 86 ? -3.526 -7.499 7.696 1.00 95.50 86 ARG A C 1
ATOM 647 O O . ARG A 1 86 ? -3.409 -8.700 7.490 1.00 95.50 86 ARG A O 1
ATOM 654 N N . ALA A 1 87 ? -2.544 -6.758 8.203 1.00 94.50 87 ALA A N 1
ATOM 655 C CA . ALA A 1 87 ? -1.241 -7.295 8.593 1.00 94.50 87 ALA A CA 1
ATOM 656 C C . ALA A 1 87 ? -1.391 -8.470 9.573 1.00 94.50 87 ALA A C 1
ATOM 658 O O . ALA A 1 87 ? -0.849 -9.545 9.325 1.00 94.50 87 ALA A O 1
ATOM 659 N N . THR A 1 88 ? -2.246 -8.313 10.589 1.00 93.81 88 THR A N 1
ATOM 660 C CA . THR A 1 88 ? -2.598 -9.377 11.544 1.00 93.81 88 THR A CA 1
ATOM 661 C C . THR A 1 88 ? -3.145 -10.622 10.838 1.00 93.81 88 THR A C 1
ATOM 663 O O . THR A 1 88 ? -2.697 -11.731 11.115 1.00 93.81 88 THR A O 1
ATOM 666 N N . ALA A 1 89 ? -4.077 -10.462 9.890 1.00 92.75 89 ALA A N 1
ATOM 667 C CA . ALA A 1 89 ? -4.663 -11.591 9.158 1.00 92.75 89 ALA A CA 1
ATOM 668 C C . ALA A 1 89 ? -3.639 -12.354 8.297 1.00 92.75 89 ALA A C 1
ATOM 670 O O . ALA A 1 89 ? -3.816 -13.545 8.047 1.00 92.75 89 ALA A O 1
ATOM 671 N N . PHE A 1 90 ? -2.580 -11.676 7.847 1.00 92.94 90 PHE A N 1
ATOM 672 C CA . PHE A 1 90 ? -1.492 -12.241 7.044 1.00 92.94 90 PHE A CA 1
ATOM 673 C C . PHE A 1 90 ? -0.240 -12.590 7.867 1.00 92.94 90 PHE A C 1
ATOM 675 O O . PHE A 1 90 ? 0.804 -12.862 7.279 1.00 92.94 90 PHE A O 1
ATOM 682 N N . HIS A 1 91 ? -0.336 -12.612 9.201 1.00 92.38 91 HIS A N 1
ATOM 683 C CA . HIS A 1 91 ? 0.771 -12.943 10.112 1.00 92.38 91 HIS A CA 1
ATOM 684 C C . HIS A 1 91 ? 1.989 -12.012 9.985 1.00 92.38 91 HIS A C 1
ATOM 686 O O . HIS A 1 91 ? 3.126 -12.431 10.190 1.00 92.38 91 HIS A O 1
ATOM 692 N N . ILE A 1 92 ? 1.763 -10.742 9.637 1.00 92.56 92 ILE A N 1
ATOM 693 C CA . ILE A 1 92 ? 2.813 -9.723 9.525 1.00 92.56 92 ILE A CA 1
ATOM 694 C C . ILE A 1 92 ? 2.956 -9.026 10.881 1.00 92.56 92 ILE A C 1
ATOM 696 O O . ILE A 1 92 ? 2.075 -8.268 11.289 1.00 92.56 92 ILE A O 1
ATOM 700 N N . PHE A 1 93 ? 4.071 -9.290 11.565 1.00 90.38 93 PHE A N 1
ATOM 701 C CA . PHE A 1 93 ? 4.411 -8.714 12.867 1.00 90.38 93 PHE A CA 1
ATOM 702 C C . PHE A 1 93 ? 5.849 -8.161 12.876 1.00 90.38 93 PHE A C 1
ATOM 704 O O . PHE A 1 93 ? 6.708 -8.732 12.198 1.00 90.38 93 PHE A O 1
ATOM 711 N N . PRO A 1 94 ? 6.140 -7.106 13.666 1.00 92.62 94 PRO A N 1
ATOM 712 C CA . PRO A 1 94 ? 5.216 -6.353 14.526 1.00 92.62 94 PRO A CA 1
ATOM 713 C C . PRO A 1 94 ? 4.245 -5.465 13.729 1.00 92.62 94 PRO A C 1
ATOM 715 O O . PRO A 1 94 ? 4.493 -5.141 12.570 1.00 92.62 94 PRO A O 1
ATOM 718 N N . LEU A 1 95 ? 3.129 -5.085 14.357 1.00 93.75 95 LEU A N 1
ATOM 719 C CA . LEU A 1 95 ? 2.229 -4.077 13.792 1.00 93.75 95 LEU A CA 1
ATOM 720 C C . LEU A 1 95 ? 2.913 -2.711 13.799 1.00 93.75 95 LEU A C 1
ATOM 722 O O . LEU A 1 95 ? 3.718 -2.419 14.681 1.00 93.75 95 LEU A O 1
ATOM 726 N N . GLN A 1 96 ? 2.577 -1.880 12.821 1.00 94.69 96 GLN A N 1
ATOM 727 C CA . GLN A 1 96 ? 3.217 -0.580 12.643 1.00 94.69 96 GLN A CA 1
ATOM 728 C C . GLN A 1 96 ? 2.511 0.500 13.461 1.00 94.69 96 GLN A C 1
ATOM 730 O O . GLN A 1 96 ? 1.325 0.370 13.791 1.00 94.69 96 GLN A O 1
ATOM 735 N N . SER A 1 97 ? 3.236 1.568 13.783 1.00 95.38 97 SER A N 1
ATOM 736 C CA . SER A 1 97 ? 2.655 2.740 14.441 1.00 95.38 97 SER A CA 1
ATOM 737 C C . SER A 1 97 ? 1.806 3.565 13.463 1.00 95.38 97 SER A C 1
ATOM 739 O O . SER A 1 97 ? 1.890 3.403 12.240 1.00 95.38 97 SER A O 1
ATOM 741 N N . VAL A 1 98 ? 0.965 4.466 13.980 1.00 94.44 98 VAL A N 1
ATOM 742 C CA . VAL A 1 98 ? 0.122 5.322 13.125 1.00 94.44 98 VAL A CA 1
ATOM 743 C C . VAL A 1 98 ? 0.989 6.254 12.277 1.00 94.44 98 VAL A C 1
ATOM 745 O O . VAL A 1 98 ? 0.713 6.440 11.091 1.00 94.44 98 VAL A O 1
ATOM 748 N N . GLU A 1 99 ? 2.064 6.800 12.849 1.00 94.31 99 GLU A N 1
ATOM 749 C CA . GLU A 1 99 ? 2.958 7.729 12.148 1.00 94.31 99 GLU A CA 1
ATOM 750 C C . GLU A 1 99 ? 3.792 7.052 11.053 1.00 94.31 99 GLU A C 1
ATOM 752 O O . GLU A 1 99 ? 3.983 7.616 9.969 1.00 94.31 99 GLU A O 1
ATOM 757 N N . GLU A 1 100 ? 4.235 5.814 11.280 1.00 95.12 100 GLU A N 1
ATOM 758 C CA . GLU A 1 100 ? 4.894 5.014 10.245 1.00 95.12 100 GLU A CA 1
ATOM 759 C C . GLU A 1 100 ? 3.960 4.793 9.055 1.00 95.12 100 GLU A C 1
ATOM 761 O O . GLU A 1 100 ? 4.333 5.048 7.904 1.00 95.12 100 GLU A O 1
ATOM 766 N N . ILE A 1 101 ? 2.715 4.390 9.326 1.00 95.44 101 ILE A N 1
ATOM 767 C CA . ILE A 1 101 ? 1.719 4.170 8.277 1.00 95.44 101 ILE A CA 1
ATOM 768 C C . ILE A 1 101 ? 1.373 5.485 7.576 1.00 95.44 101 ILE A C 1
ATOM 770 O O . ILE A 1 101 ? 1.263 5.499 6.351 1.00 95.44 101 ILE A O 1
ATOM 774 N N . ARG A 1 102 ? 1.270 6.606 8.298 1.00 95.00 102 ARG A N 1
ATOM 775 C CA . ARG A 1 102 ? 1.075 7.937 7.702 1.00 95.00 102 ARG A CA 1
ATOM 776 C C . ARG A 1 102 ? 2.186 8.279 6.714 1.00 95.00 102 ARG A C 1
ATOM 778 O O . ARG A 1 102 ? 1.912 8.810 5.634 1.00 95.00 102 ARG A O 1
ATOM 785 N N . SER A 1 103 ? 3.436 7.997 7.073 1.00 94.56 103 SER A N 1
ATOM 786 C CA . SER A 1 103 ? 4.589 8.236 6.205 1.00 94.56 103 SER A CA 1
ATOM 787 C C . SER A 1 103 ? 4.521 7.380 4.938 1.00 94.56 103 SER A C 1
ATOM 789 O O . SER A 1 103 ? 4.625 7.913 3.831 1.00 94.56 103 SER A O 1
ATOM 791 N N . ILE A 1 104 ? 4.247 6.079 5.091 1.00 94.69 104 ILE A N 1
ATOM 792 C CA . ILE A 1 104 ? 4.127 5.130 3.977 1.00 94.69 104 ILE A CA 1
ATOM 793 C C . ILE A 1 104 ? 2.963 5.518 3.062 1.00 94.69 104 ILE A C 1
ATOM 795 O O . ILE A 1 104 ? 3.155 5.664 1.856 1.00 94.69 104 ILE A O 1
ATOM 799 N N . ALA A 1 105 ? 1.772 5.735 3.625 1.00 94.44 105 ALA A N 1
ATOM 800 C CA . ALA A 1 105 ? 0.559 6.071 2.884 1.00 94.44 105 ALA A CA 1
ATOM 801 C C . ALA A 1 105 ? 0.698 7.397 2.124 1.00 94.44 105 ALA A C 1
ATOM 803 O O . ALA A 1 105 ? 0.291 7.494 0.967 1.00 94.44 105 ALA A O 1
ATOM 804 N N . GLY A 1 106 ? 1.336 8.398 2.738 1.00 92.81 106 GLY A N 1
ATOM 805 C CA . GLY A 1 106 ? 1.619 9.683 2.100 1.00 92.81 106 GLY A CA 1
ATOM 806 C C . GLY A 1 106 ? 2.626 9.613 0.946 1.00 92.81 106 GLY A C 1
ATOM 807 O O . GLY A 1 106 ? 2.680 10.539 0.141 1.00 92.81 106 GLY A O 1
ATOM 808 N N . ALA A 1 107 ? 3.413 8.537 0.849 1.00 92.44 107 ALA A N 1
ATOM 809 C CA . ALA A 1 107 ? 4.413 8.330 -0.197 1.00 92.44 107 ALA A CA 1
ATOM 810 C C . ALA A 1 107 ? 3.949 7.381 -1.321 1.00 92.44 107 ALA A C 1
ATOM 812 O O . ALA A 1 107 ? 4.721 7.093 -2.238 1.00 92.44 107 ALA A O 1
ATOM 813 N N . ILE A 1 108 ? 2.705 6.886 -1.282 1.00 92.75 108 ILE A N 1
ATOM 814 C CA . ILE A 1 108 ? 2.188 5.965 -2.300 1.00 92.75 108 ILE A CA 1
ATOM 815 C C . ILE A 1 108 ? 2.076 6.682 -3.650 1.00 92.75 108 ILE A C 1
ATOM 817 O O . ILE A 1 108 ? 1.306 7.628 -3.821 1.00 92.75 108 ILE A O 1
ATOM 821 N N . VAL A 1 109 ? 2.808 6.176 -4.645 1.00 87.50 109 VAL A N 1
ATOM 822 C CA . VAL A 1 109 ? 2.704 6.611 -6.042 1.00 87.50 109 VAL A CA 1
ATOM 823 C C . VAL A 1 109 ? 1.866 5.592 -6.819 1.00 87.50 109 VAL A C 1
ATOM 825 O O . VAL A 1 109 ? 2.170 4.398 -6.769 1.00 87.50 109 VAL A O 1
ATOM 828 N N . PRO A 1 110 ? 0.827 6.016 -7.562 1.00 83.56 110 PRO A N 1
ATOM 829 C CA . PRO A 1 110 ? 0.039 5.097 -8.374 1.00 83.56 110 PRO A CA 1
ATOM 830 C C . PRO A 1 110 ? 0.905 4.456 -9.466 1.00 83.56 110 PRO A C 1
ATOM 832 O O . PRO A 1 110 ? 1.615 5.146 -10.200 1.00 83.56 110 PRO A O 1
ATOM 835 N N . ALA A 1 111 ? 0.817 3.133 -9.594 1.00 85.50 111 ALA A N 1
ATOM 836 C CA . ALA A 1 111 ? 1.505 2.385 -10.639 1.00 85.50 111 ALA A CA 1
ATOM 837 C C . ALA A 1 111 ? 0.681 2.370 -11.934 1.00 85.50 111 ALA A C 1
ATOM 839 O O . ALA A 1 111 ? -0.526 2.126 -11.913 1.00 85.50 111 ALA A O 1
ATOM 840 N N . ILE A 1 112 ? 1.343 2.589 -13.072 1.00 87.44 112 ILE A N 1
ATOM 841 C CA . ILE A 1 112 ? 0.734 2.513 -14.403 1.00 87.44 112 ILE A CA 1
ATOM 842 C C . ILE A 1 112 ? 1.424 1.385 -15.172 1.00 87.44 112 ILE A C 1
ATOM 844 O O . ILE A 1 112 ? 2.642 1.373 -15.322 1.00 87.44 112 ILE A O 1
ATOM 848 N N . ALA A 1 113 ? 0.658 0.427 -15.694 1.00 90.56 113 ALA A N 1
ATOM 849 C CA . ALA A 1 113 ? 1.234 -0.742 -16.366 1.00 90.56 113 ALA A CA 1
ATOM 850 C C . ALA A 1 113 ? 2.132 -0.369 -17.566 1.00 90.56 113 ALA A C 1
ATOM 852 O O . ALA A 1 113 ? 3.176 -0.985 -17.785 1.00 90.56 113 ALA A O 1
ATOM 853 N N . THR A 1 114 ? 1.773 0.678 -18.315 1.00 90.00 114 THR A N 1
ATOM 854 C CA . THR A 1 114 ? 2.527 1.125 -19.496 1.00 90.00 114 THR A CA 1
ATOM 855 C C . THR A 1 114 ? 3.907 1.683 -19.151 1.00 90.00 114 THR A C 1
ATOM 857 O O . THR A 1 114 ? 4.843 1.480 -19.924 1.00 90.00 114 THR A O 1
ATOM 860 N N . THR A 1 115 ? 4.089 2.322 -17.987 1.00 87.50 115 THR A N 1
ATOM 861 C CA . THR A 1 115 ? 5.419 2.801 -17.575 1.00 87.50 115 THR A CA 1
ATOM 862 C C . THR A 1 115 ? 6.357 1.635 -17.282 1.00 87.50 115 THR A C 1
ATOM 864 O O . THR A 1 115 ? 7.519 1.685 -17.679 1.00 87.50 115 THR A O 1
ATOM 867 N N . ASN A 1 116 ? 5.852 0.551 -16.683 1.00 90.06 116 ASN A N 1
ATOM 868 C CA . ASN A 1 116 ? 6.650 -0.652 -16.432 1.00 90.06 116 ASN A CA 1
ATOM 869 C C . ASN A 1 116 ? 7.075 -1.332 -17.740 1.00 90.06 116 ASN A C 1
ATOM 871 O O . ASN A 1 116 ? 8.220 -1.760 -17.854 1.00 90.06 116 ASN A O 1
ATOM 875 N N . ALA A 1 117 ? 6.194 -1.376 -18.746 1.00 90.12 117 ALA A N 1
ATOM 876 C CA . ALA A 1 117 ? 6.524 -1.930 -20.060 1.00 90.12 117 ALA A CA 1
ATOM 877 C C . ALA A 1 117 ? 7.646 -1.141 -20.761 1.00 90.12 117 ALA A C 1
ATOM 879 O O . ALA A 1 117 ? 8.593 -1.735 -21.276 1.00 90.12 117 ALA A O 1
ATOM 880 N N . ILE A 1 118 ? 7.576 0.196 -20.733 1.00 88.31 118 ILE A N 1
ATOM 881 C CA . ILE A 1 118 ? 8.611 1.069 -21.309 1.00 88.31 118 ILE A CA 1
ATOM 882 C C . ILE A 1 118 ? 9.958 0.861 -20.603 1.00 88.31 118 ILE A C 1
ATOM 884 O O . ILE A 1 118 ? 10.986 0.731 -21.268 1.00 88.31 118 ILE A O 1
ATOM 888 N N . VAL A 1 119 ? 9.963 0.803 -19.267 1.00 86.38 119 VAL A N 1
ATOM 889 C CA . VAL A 1 119 ? 11.191 0.576 -18.489 1.00 86.38 119 VAL A CA 1
ATOM 890 C C . VAL A 1 119 ? 11.776 -0.807 -18.779 1.00 86.38 119 VAL A C 1
ATOM 892 O O . VAL A 1 119 ? 12.972 -0.907 -19.036 1.00 86.38 119 VAL A O 1
ATOM 895 N N . ALA A 1 120 ? 10.953 -1.858 -18.816 1.00 89.44 120 ALA A N 1
ATOM 896 C CA . ALA A 1 120 ? 11.408 -3.212 -19.129 1.00 89.44 120 ALA A CA 1
ATOM 897 C C . ALA A 1 120 ? 12.057 -3.295 -20.521 1.00 89.44 120 ALA A C 1
ATOM 899 O O . ALA A 1 120 ? 13.146 -3.850 -20.659 1.00 89.44 120 ALA A O 1
ATOM 900 N N . ALA A 1 121 ? 11.440 -2.683 -21.538 1.00 88.50 121 ALA A N 1
ATOM 901 C CA . ALA A 1 121 ? 12.008 -2.623 -22.883 1.00 88.50 121 ALA A CA 1
ATOM 902 C C . ALA A 1 121 ? 13.371 -1.908 -22.903 1.00 88.50 121 ALA A C 1
ATOM 904 O O . ALA A 1 121 ? 14.317 -2.389 -23.529 1.00 88.50 121 ALA A O 1
ATOM 905 N N . ALA A 1 122 ? 13.499 -0.793 -22.177 1.00 83.88 122 ALA A N 1
ATOM 906 C CA . ALA A 1 122 ? 14.754 -0.054 -22.091 1.00 83.88 122 ALA A CA 1
ATOM 907 C C . ALA A 1 122 ? 15.862 -0.853 -21.379 1.00 83.88 122 ALA A C 1
ATOM 909 O O . ALA A 1 122 ? 17.007 -0.834 -21.830 1.00 83.88 122 ALA A O 1
ATOM 910 N N . VAL A 1 123 ? 15.527 -1.599 -20.320 1.00 85.38 123 VAL A N 1
ATOM 911 C CA . VAL A 1 123 ? 16.467 -2.496 -19.624 1.00 85.38 123 VAL A CA 1
ATOM 912 C C . VAL A 1 123 ? 16.963 -3.603 -20.559 1.00 85.38 123 VAL A C 1
ATOM 914 O O . VAL A 1 123 ? 18.169 -3.828 -20.651 1.00 85.38 123 VAL A O 1
ATOM 917 N N . VAL A 1 124 ? 16.066 -4.252 -21.310 1.00 87.94 124 VAL A N 1
ATOM 918 C CA . VAL A 1 124 ? 16.445 -5.292 -22.286 1.00 87.94 124 VAL A CA 1
ATOM 919 C C . VAL A 1 124 ? 17.343 -4.718 -23.383 1.00 87.94 124 VAL A C 1
ATOM 921 O O . VAL A 1 124 ? 18.357 -5.322 -23.727 1.00 87.94 124 VAL A O 1
ATOM 924 N N . GLN A 1 125 ? 17.033 -3.523 -23.894 1.00 83.56 125 GLN A N 1
ATOM 925 C CA . GLN A 1 125 ? 17.868 -2.858 -24.895 1.00 83.56 125 GLN A CA 1
ATOM 926 C C . GLN A 1 125 ? 19.296 -2.610 -24.380 1.00 83.56 125 GLN A C 1
ATOM 928 O O . GLN A 1 125 ? 20.258 -2.807 -25.120 1.00 83.56 125 GLN A O 1
ATOM 933 N N . GLN A 1 126 ? 19.452 -2.204 -23.118 1.00 79.31 126 GLN A N 1
ATOM 934 C CA . GLN A 1 126 ? 20.770 -2.014 -22.508 1.00 79.31 126 GLN A CA 1
ATOM 935 C C . GLN A 1 126 ? 21.519 -3.330 -22.306 1.00 79.31 126 GLN A C 1
ATOM 937 O O . GLN A 1 126 ? 22.717 -3.386 -22.576 1.00 79.31 126 GLN A O 1
ATOM 942 N N . ALA A 1 127 ? 20.820 -4.387 -21.891 1.00 83.44 127 ALA A N 1
ATOM 943 C CA . ALA A 1 127 ? 21.408 -5.715 -21.749 1.00 83.44 127 ALA A CA 1
ATOM 944 C C . ALA A 1 127 ? 21.964 -6.230 -23.089 1.00 83.44 127 ALA A C 1
ATOM 946 O O . ALA A 1 127 ? 23.097 -6.697 -23.142 1.00 83.44 127 ALA A O 1
ATOM 947 N N . LEU A 1 128 ? 21.223 -6.059 -24.191 1.00 83.56 128 LEU A N 1
ATOM 948 C CA . LEU A 1 128 ? 21.690 -6.431 -25.534 1.00 83.56 128 LEU A CA 1
ATOM 949 C C . LEU A 1 128 ? 22.940 -5.649 -25.967 1.00 83.56 128 LEU A C 1
ATOM 951 O O . LEU A 1 128 ? 23.826 -6.217 -26.604 1.00 83.56 128 LEU A O 1
ATOM 955 N N . CYS A 1 129 ? 23.036 -4.363 -25.606 1.00 75.31 129 CYS A N 1
ATOM 956 C CA . CYS A 1 129 ? 24.242 -3.567 -25.843 1.00 75.31 129 CYS A CA 1
ATOM 957 C C . CYS A 1 129 ? 25.448 -4.092 -25.047 1.00 75.31 129 CYS A C 1
ATOM 959 O O . CYS A 1 129 ? 26.540 -4.164 -25.601 1.00 75.31 129 CYS A O 1
ATOM 961 N N . MET A 1 130 ? 25.262 -4.482 -23.779 1.00 74.31 130 MET A N 1
ATOM 962 C CA . MET A 1 130 ? 26.343 -5.053 -22.958 1.00 74.31 130 MET A CA 1
ATOM 963 C C . MET A 1 130 ? 26.818 -6.413 -23.467 1.00 74.31 130 MET A C 1
ATOM 965 O O . MET A 1 130 ? 28.008 -6.701 -23.422 1.00 74.31 130 MET A O 1
ATOM 969 N N . LEU A 1 131 ? 25.899 -7.240 -23.967 1.00 81.69 131 LEU A N 1
ATOM 970 C CA . LEU A 1 131 ? 26.209 -8.565 -24.504 1.00 81.69 131 LEU A CA 1
ATOM 971 C C . LEU A 1 131 ? 26.886 -8.516 -25.886 1.00 81.69 131 LEU A C 1
ATOM 973 O O . LEU A 1 131 ? 27.143 -9.563 -26.471 1.00 81.69 131 LEU A O 1
ATOM 977 N N . GLY A 1 132 ? 27.151 -7.326 -26.439 1.00 70.88 132 GLY A N 1
ATOM 978 C CA . GLY A 1 132 ? 27.786 -7.172 -27.752 1.00 70.88 132 GLY A CA 1
ATOM 979 C C . GLY A 1 132 ? 26.897 -7.591 -28.928 1.00 70.88 132 GLY A C 1
ATOM 980 O O . GLY A 1 132 ? 27.359 -7.632 -30.061 1.00 70.88 132 GLY A O 1
ATOM 981 N N . MET A 1 133 ? 25.608 -7.855 -28.690 1.00 64.25 133 MET A N 1
ATOM 982 C CA . MET A 1 133 ? 24.653 -8.318 -29.707 1.00 64.25 133 MET A CA 1
ATOM 983 C C . MET A 1 133 ? 24.165 -7.194 -30.641 1.00 64.25 133 MET A C 1
ATOM 985 O O . MET A 1 133 ? 23.337 -7.429 -31.517 1.00 64.25 133 MET A O 1
ATOM 989 N N . ASN A 1 134 ? 24.664 -5.967 -30.461 1.00 58.28 134 ASN A N 1
ATOM 990 C CA . ASN A 1 134 ? 24.430 -4.824 -31.338 1.00 58.28 134 ASN A CA 1
ATOM 991 C C . ASN A 1 134 ? 25.776 -4.316 -31.885 1.00 58.28 134 ASN A C 1
ATOM 993 O O . ASN A 1 134 ? 26.487 -3.576 -31.211 1.00 58.28 134 ASN A O 1
ATOM 997 N N . GLU A 1 135 ? 26.100 -4.664 -33.134 1.00 52.34 135 GLU A N 1
ATOM 998 C CA . GLU A 1 135 ? 27.389 -4.349 -33.786 1.00 52.34 135 GLU A CA 1
ATOM 999 C C . GLU A 1 135 ? 27.602 -2.868 -34.143 1.00 52.34 135 GLU A C 1
ATOM 1001 O O . GLU A 1 135 ? 28.672 -2.459 -34.593 1.00 52.34 135 GLU A O 1
ATOM 1006 N N . ARG A 1 136 ? 26.612 -2.002 -33.903 1.00 54.53 136 ARG A N 1
ATOM 1007 C CA . ARG A 1 136 ? 26.859 -0.559 -33.905 1.00 54.53 136 ARG A CA 1
ATOM 1008 C C . ARG A 1 136 ? 27.478 -0.214 -32.562 1.00 54.53 136 ARG A C 1
ATOM 1010 O O . ARG A 1 136 ? 26.736 0.058 -31.620 1.00 54.53 136 ARG A O 1
ATOM 1017 N N . ALA A 1 137 ? 28.812 -0.198 -32.510 1.00 51.00 137 ALA A N 1
ATOM 1018 C CA . ALA A 1 137 ? 29.623 0.399 -31.449 1.00 51.00 137 ALA A CA 1
ATOM 1019 C C . ALA A 1 137 ? 29.237 1.879 -31.272 1.00 51.00 137 ALA A C 1
ATOM 1021 O O . ALA A 1 137 ? 29.867 2.813 -31.760 1.00 51.00 137 ALA A O 1
ATOM 1022 N N . SER A 1 138 ? 28.086 2.087 -30.654 1.00 50.94 138 SER A N 1
ATOM 1023 C CA . SER A 1 138 ? 27.498 3.373 -30.383 1.00 50.94 138 SER A CA 1
ATOM 1024 C C . SER A 1 138 ? 27.916 3.761 -28.975 1.00 50.94 138 SER A C 1
ATOM 1026 O O . SER A 1 138 ? 28.202 2.923 -28.125 1.00 50.94 138 SER A O 1
ATOM 1028 N N . ARG A 1 139 ? 27.885 5.058 -28.714 1.00 51.12 139 ARG A N 1
ATOM 1029 C CA . ARG A 1 139 ? 28.150 5.804 -27.462 1.00 51.12 139 ARG A CA 1
ATOM 1030 C C . ARG A 1 139 ? 27.351 5.316 -26.223 1.00 51.12 139 ARG A C 1
ATOM 1032 O O . ARG A 1 139 ? 27.361 5.963 -25.183 1.00 51.12 139 ARG A O 1
ATOM 1039 N N . PHE A 1 140 ? 26.666 4.182 -26.356 1.00 50.69 140 PHE A N 1
ATOM 1040 C CA . PHE A 1 140 ? 25.879 3.413 -25.395 1.00 50.69 140 PHE A CA 1
ATOM 1041 C C . PHE A 1 140 ? 26.576 2.110 -24.946 1.00 50.69 140 PHE A C 1
ATOM 1043 O O . PHE A 1 140 ? 25.921 1.253 -24.365 1.00 50.69 140 PHE A O 1
ATOM 1050 N N . ALA A 1 141 ? 27.876 1.935 -25.218 1.00 54.59 141 ALA A N 1
ATOM 1051 C CA . ALA A 1 141 ? 28.652 0.777 -24.750 1.00 54.59 141 ALA A CA 1
ATOM 1052 C C . ALA A 1 141 ? 28.756 0.694 -23.213 1.00 54.59 141 ALA A C 1
ATOM 1054 O O . ALA A 1 141 ? 29.037 -0.366 -22.663 1.00 54.59 141 ALA A O 1
ATOM 1055 N N . ALA A 1 142 ? 28.509 1.805 -22.514 1.00 66.50 142 ALA A N 1
ATOM 1056 C CA . ALA A 1 142 ? 28.404 1.828 -21.065 1.00 66.50 142 ALA A CA 1
ATOM 1057 C C . ALA A 1 142 ? 26.930 1.703 -20.629 1.00 66.50 142 ALA A C 1
ATOM 1059 O O . ALA A 1 142 ? 26.071 2.341 -21.252 1.00 66.50 142 ALA A O 1
ATOM 1060 N N . PRO A 1 143 ? 26.632 0.955 -19.543 1.00 67.62 143 PRO A N 1
ATOM 1061 C CA . PRO A 1 143 ? 25.333 1.006 -18.879 1.00 67.62 143 PRO A CA 1
ATOM 1062 C C . PRO A 1 143 ? 24.894 2.451 -18.678 1.00 67.62 143 PRO A C 1
ATOM 1064 O O . PRO A 1 143 ? 25.719 3.302 -18.359 1.00 67.62 143 PRO A O 1
ATOM 1067 N N . GLN A 1 144 ? 23.603 2.734 -18.814 1.00 75.19 144 GLN A N 1
ATOM 1068 C CA . GLN A 1 144 ? 23.047 4.049 -18.508 1.00 75.19 144 GLN A CA 1
ATOM 1069 C C . GLN A 1 144 ? 21.846 3.887 -17.580 1.00 75.19 144 GLN A C 1
ATOM 1071 O O . GLN A 1 144 ? 21.111 2.912 -17.679 1.00 75.19 144 GLN A O 1
ATOM 1076 N N . MET A 1 145 ? 21.594 4.842 -16.694 1.00 74.88 145 MET A N 1
ATOM 1077 C CA . MET A 1 145 ? 20.325 4.876 -15.971 1.00 74.88 145 MET A CA 1
ATOM 1078 C C . MET A 1 145 ? 19.228 5.438 -16.863 1.00 74.88 145 MET A C 1
ATOM 1080 O O . MET A 1 145 ? 19.416 6.482 -17.483 1.00 74.88 145 MET A O 1
ATOM 1084 N N . VAL A 1 146 ? 18.091 4.747 -16.921 1.00 79.50 146 VAL A N 1
ATOM 1085 C CA . VAL A 1 146 ? 16.919 5.147 -17.704 1.00 79.50 146 VAL A CA 1
ATOM 1086 C C . VAL A 1 146 ? 15.899 5.805 -16.790 1.00 79.50 146 VAL A C 1
ATOM 1088 O O . VAL A 1 146 ? 15.484 5.228 -15.790 1.00 79.50 146 VAL A O 1
ATOM 1091 N N . TYR A 1 147 ? 15.449 6.992 -17.176 1.00 80.69 147 TYR A N 1
ATOM 1092 C CA . TYR A 1 147 ? 14.410 7.727 -16.474 1.00 80.69 147 TYR A CA 1
ATOM 1093 C C . TYR A 1 147 ? 13.230 7.971 -17.396 1.00 80.69 147 TYR A C 1
ATOM 1095 O O . TYR A 1 147 ? 13.392 8.455 -18.519 1.00 80.69 147 TYR A O 1
ATOM 1103 N N . VAL A 1 148 ? 12.034 7.687 -16.889 1.00 80.69 148 VAL A N 1
ATOM 1104 C CA . VAL A 1 148 ? 10.773 8.064 -17.525 1.00 80.69 148 VAL A CA 1
ATOM 1105 C C . VAL A 1 148 ? 10.267 9.321 -16.836 1.00 80.69 148 VAL A C 1
ATOM 1107 O O . VAL A 1 148 ? 10.132 9.358 -15.613 1.00 80.69 148 VAL A O 1
ATOM 1110 N N . ARG A 1 149 ? 9.997 10.370 -17.609 1.00 77.44 149 ARG A N 1
ATOM 1111 C CA . ARG A 1 149 ? 9.425 11.608 -17.077 1.00 77.44 149 ARG A CA 1
ATOM 1112 C C . ARG A 1 149 ? 7.917 11.630 -17.257 1.00 77.44 149 ARG A C 1
ATOM 1114 O O . ARG A 1 149 ? 7.384 11.076 -18.209 1.00 77.44 149 ARG A O 1
ATOM 1121 N N . ARG A 1 150 ? 7.232 12.355 -16.369 1.00 74.19 150 ARG A N 1
ATOM 1122 C CA . ARG A 1 150 ? 5.794 12.641 -16.506 1.00 74.19 150 ARG A CA 1
ATOM 1123 C C . ARG A 1 150 ? 5.500 13.570 -17.694 1.00 74.19 150 ARG A C 1
ATOM 1125 O O . ARG A 1 150 ? 4.414 13.510 -18.255 1.00 74.19 150 ARG A O 1
ATOM 1132 N N . MET A 1 151 ? 6.463 14.409 -18.082 1.00 77.75 151 MET A N 1
ATOM 1133 C CA . MET A 1 151 ? 6.379 15.294 -19.246 1.00 77.75 151 MET A CA 1
ATOM 1134 C C . MET A 1 151 ? 7.587 15.087 -20.164 1.00 77.75 151 MET A C 1
ATOM 1136 O O . MET A 1 151 ? 8.712 14.966 -19.660 1.00 77.75 151 MET A O 1
ATOM 1140 N N . PRO A 1 152 ? 7.389 15.071 -21.494 1.00 75.56 152 PRO A N 1
ATOM 1141 C CA . PRO A 1 152 ? 8.482 14.894 -22.433 1.00 75.56 152 PRO A CA 1
ATOM 1142 C C . PRO A 1 152 ? 9.476 16.057 -22.344 1.00 75.56 152 PRO A C 1
ATOM 1144 O O . PRO A 1 152 ? 9.102 17.227 -22.302 1.00 75.56 152 PRO A O 1
ATOM 1147 N N . GLN A 1 153 ? 10.765 15.733 -22.328 1.00 76.88 153 GLN A N 1
ATOM 1148 C CA . GLN A 1 153 ? 11.832 16.712 -22.469 1.00 76.88 153 GLN A CA 1
ATOM 1149 C C . GLN A 1 153 ? 11.871 17.234 -23.895 1.00 76.88 153 GLN A C 1
ATOM 1151 O O . GLN A 1 153 ? 12.026 16.470 -24.845 1.00 76.88 153 GLN A O 1
ATOM 1156 N N . VAL A 1 154 ? 11.773 18.551 -24.014 1.00 80.69 154 VAL A N 1
ATOM 1157 C CA . VAL A 1 154 ? 11.875 19.266 -25.278 1.00 80.69 154 VAL A CA 1
ATOM 1158 C C . VAL A 1 154 ? 13.352 19.484 -25.583 1.00 80.69 154 VAL A C 1
ATOM 1160 O O . VAL A 1 154 ? 14.042 20.188 -24.846 1.00 80.69 154 VAL A O 1
ATOM 1163 N N . ARG A 1 155 ? 13.856 18.904 -26.672 1.00 78.12 155 ARG A N 1
ATOM 1164 C CA . ARG A 1 155 ? 15.198 19.204 -27.185 1.00 78.12 155 ARG A CA 1
ATOM 1165 C C . ARG A 1 155 ? 15.094 19.767 -28.588 1.00 78.12 155 ARG A C 1
ATOM 1167 O O . ARG A 1 155 ? 14.446 19.189 -29.454 1.00 78.12 155 ARG A O 1
ATOM 1174 N N . ARG A 1 156 ? 15.747 20.906 -28.813 1.00 78.12 156 ARG A N 1
ATOM 1175 C CA . ARG A 1 156 ? 15.865 21.499 -30.144 1.00 78.12 156 ARG A CA 1
ATOM 1176 C C . ARG A 1 156 ? 17.203 21.109 -30.737 1.00 78.12 156 ARG A C 1
ATOM 1178 O O . ARG A 1 156 ? 18.235 21.305 -30.101 1.00 78.12 156 ARG A O 1
ATOM 1185 N N . ARG A 1 157 ? 17.184 20.593 -31.959 1.00 79.12 157 ARG A N 1
ATOM 1186 C CA . ARG A 1 157 ? 18.395 20.412 -32.763 1.00 79.12 157 ARG A CA 1
ATOM 1187 C C . ARG A 1 157 ? 18.233 21.103 -34.114 1.00 79.12 157 ARG A C 1
ATOM 1189 O O . ARG A 1 157 ? 17.097 21.253 -34.582 1.00 79.12 157 ARG A O 1
ATOM 1196 N N . PRO A 1 158 ? 19.338 21.538 -34.739 1.00 75.12 158 PRO A N 1
ATOM 1197 C CA . PRO A 1 158 ? 19.300 22.020 -36.109 1.00 75.12 158 PRO A CA 1
ATOM 1198 C C . PRO A 1 158 ? 18.727 20.930 -37.014 1.00 75.12 158 PRO A C 1
ATOM 1200 O O . PRO A 1 158 ? 19.048 19.750 -36.853 1.00 75.12 158 PRO A O 1
ATOM 1203 N N . PHE A 1 159 ? 17.858 21.316 -37.943 1.00 70.88 159 PHE A N 1
ATOM 1204 C CA . PHE A 1 159 ? 17.402 20.403 -38.979 1.00 70.88 159 PHE A CA 1
ATOM 1205 C C . PHE A 1 159 ? 18.619 19.994 -39.829 1.00 70.88 159 PHE A C 1
ATOM 1207 O O . PHE A 1 159 ? 19.386 20.884 -40.205 1.00 70.88 159 PHE A O 1
ATOM 1214 N N . PRO A 1 160 ? 18.836 18.694 -40.109 1.00 66.12 160 PRO A N 1
ATOM 1215 C CA . PRO A 1 160 ? 19.952 18.264 -40.944 1.00 66.12 160 PRO A CA 1
ATOM 1216 C C . PRO A 1 160 ? 19.905 18.988 -42.292 1.00 66.12 160 PRO A C 1
ATOM 1218 O O . PRO A 1 160 ? 18.862 19.001 -42.942 1.00 66.12 160 PRO A O 1
ATOM 1221 N N . GLU A 1 161 ? 21.015 19.599 -42.715 1.00 60.78 161 GLU A N 1
ATOM 1222 C CA . GLU A 1 161 ? 21.051 20.353 -43.980 1.00 60.78 161 GLU A CA 1
ATOM 1223 C C . GLU A 1 161 ? 20.899 19.454 -45.216 1.00 60.78 161 GLU A C 1
ATOM 1225 O O . GLU A 1 161 ? 20.577 19.937 -46.301 1.00 60.78 161 GLU A O 1
ATOM 1230 N N . VAL A 1 162 ? 21.086 18.144 -45.043 1.00 59.16 162 VAL A N 1
ATOM 1231 C CA . VAL A 1 162 ? 21.004 17.134 -46.096 1.00 59.16 162 VAL A CA 1
ATOM 1232 C C . VAL A 1 162 ? 19.991 16.071 -45.668 1.00 59.16 162 VAL A C 1
ATOM 1234 O O . VAL A 1 162 ? 20.190 15.387 -44.662 1.00 59.16 162 VAL A O 1
ATOM 1237 N N . CYS A 1 163 ? 18.891 15.927 -46.417 1.00 50.91 163 CYS A N 1
ATOM 1238 C CA . CYS A 1 163 ? 18.092 14.704 -46.341 1.00 50.91 163 CYS A CA 1
ATOM 1239 C C . CYS A 1 163 ? 18.938 13.570 -46.929 1.00 50.91 163 CYS A C 1
ATOM 1241 O O . CYS A 1 163 ? 19.472 13.720 -48.019 1.00 50.91 163 CYS A O 1
ATOM 1243 N N . GLY A 1 164 ? 19.024 12.416 -46.261 1.00 52.84 164 GLY A N 1
ATOM 1244 C CA . GLY A 1 164 ? 19.608 11.197 -46.853 1.00 52.84 164 GLY A CA 1
ATOM 1245 C C . GLY A 1 164 ? 18.785 10.620 -48.017 1.00 52.84 164 GLY A C 1
ATOM 1246 O O . GLY A 1 164 ? 19.125 9.585 -48.575 1.00 52.84 164 GLY A O 1
ATOM 1247 N N . CYS A 1 165 ? 17.687 11.283 -48.363 1.00 47.25 165 CYS A N 1
ATOM 1248 C CA . CYS A 1 165 ? 16.947 11.115 -49.591 1.00 47.25 165 CYS A CA 1
ATOM 1249 C C . CYS A 1 165 ? 17.431 12.186 -50.582 1.00 47.25 165 CYS A C 1
ATOM 1251 O O . CYS A 1 165 ? 17.476 13.356 -50.212 1.00 47.25 165 CYS A O 1
ATOM 1253 N N . ASN A 1 166 ? 17.763 11.828 -51.829 1.00 46.50 166 ASN A N 1
ATOM 1254 C CA . ASN A 1 166 ? 18.136 12.762 -52.912 1.00 46.50 166 ASN A CA 1
ATOM 1255 C C . ASN A 1 166 ? 16.974 13.696 -53.344 1.00 46.50 166 ASN A C 1
ATOM 1257 O O . ASN A 1 166 ? 16.793 13.987 -54.522 1.00 46.50 166 ASN A O 1
ATOM 1261 N N . ALA A 1 167 ? 16.144 14.148 -52.407 1.00 49.56 167 ALA A N 1
ATOM 1262 C CA . ALA A 1 167 ? 15.114 15.142 -52.614 1.00 49.56 167 ALA A CA 1
ATOM 1263 C C . ALA A 1 167 ? 15.670 16.505 -52.189 1.00 49.56 167 ALA A C 1
ATOM 1265 O O . ALA A 1 167 ? 15.773 16.825 -51.002 1.00 49.56 167 ALA A O 1
ATOM 1266 N N . SER A 1 168 ? 16.030 17.327 -53.171 1.00 44.84 168 SER A N 1
ATOM 1267 C CA . SER A 1 168 ? 16.211 18.757 -52.964 1.00 44.84 168 SER A CA 1
ATOM 1268 C C . SER A 1 168 ? 14.853 19.368 -52.606 1.00 44.84 168 SER A C 1
ATOM 1270 O O . SER A 1 168 ? 13.912 19.360 -53.398 1.00 44.84 168 SER A O 1
ATOM 1272 N N . LEU A 1 169 ? 14.724 19.888 -51.384 1.00 47.44 169 LEU A N 1
ATOM 1273 C CA . LEU A 1 169 ? 13.550 20.662 -50.984 1.00 47.44 169 LEU A CA 1
ATOM 1274 C C . LEU A 1 169 ? 13.576 22.004 -51.728 1.00 47.44 169 LEU A C 1
ATOM 1276 O O . LEU A 1 169 ? 14.244 22.950 -51.311 1.00 47.44 169 LEU A O 1
ATOM 1280 N N . ILE A 1 170 ? 12.868 22.069 -52.856 1.00 47.47 170 ILE A N 1
ATOM 1281 C CA . ILE A 1 170 ? 12.616 23.310 -53.588 1.00 47.47 170 ILE A CA 1
ATOM 1282 C C . ILE A 1 170 ? 11.621 24.136 -52.764 1.00 47.47 170 ILE A C 1
ATOM 1284 O O . ILE A 1 170 ? 10.473 23.738 -52.566 1.00 47.47 170 ILE A O 1
ATOM 1288 N N . ASN A 1 171 ? 12.056 25.297 -52.271 1.00 48.22 171 ASN A N 1
ATOM 1289 C CA . ASN A 1 171 ? 11.152 26.283 -51.688 1.00 48.22 171 ASN A CA 1
ATOM 1290 C C . ASN A 1 171 ? 10.291 26.881 -52.809 1.00 48.22 171 ASN A C 1
ATOM 1292 O O . ASN A 1 171 ? 10.774 27.698 -53.589 1.00 48.22 171 ASN A O 1
ATOM 1296 N N . ASN A 1 172 ? 9.009 26.517 -52.869 1.00 41.44 172 ASN A N 1
ATOM 1297 C CA . ASN A 1 172 ? 8.031 27.248 -53.671 1.00 41.44 172 ASN A CA 1
ATOM 1298 C C . ASN A 1 172 ? 7.711 28.585 -52.990 1.00 41.44 172 ASN A C 1
ATOM 1300 O O . ASN A 1 172 ? 6.735 28.725 -52.260 1.00 41.44 172 ASN A O 1
ATOM 1304 N N . SER A 1 173 ? 8.552 29.582 -53.240 1.00 44.88 173 SER A N 1
ATOM 1305 C CA . SER A 1 173 ? 8.206 30.993 -53.080 1.00 44.88 173 SER A CA 1
ATOM 1306 C C . SER A 1 173 ? 8.382 31.693 -54.424 1.00 44.88 173 SER A C 1
ATOM 1308 O O . SER A 1 173 ? 9.185 32.610 -54.548 1.00 44.88 173 SER A O 1
ATOM 1310 N N . ASN A 1 174 ? 7.653 31.225 -55.438 1.00 40.62 174 ASN A N 1
ATOM 1311 C CA . ASN A 1 174 ? 7.505 31.924 -56.708 1.00 40.62 174 ASN A CA 1
ATOM 1312 C C . ASN A 1 174 ? 6.061 32.410 -56.827 1.00 40.62 174 ASN A C 1
ATOM 1314 O O . ASN A 1 174 ? 5.188 31.665 -57.259 1.00 40.62 174 ASN A O 1
ATOM 1318 N N . ASN A 1 175 ? 5.830 33.676 -56.480 1.00 39.44 175 ASN A N 1
ATOM 1319 C CA . ASN A 1 175 ? 4.849 34.474 -57.203 1.00 39.44 175 ASN A CA 1
ATOM 1320 C C . ASN A 1 175 ? 5.637 35.532 -57.981 1.00 39.44 175 ASN A C 1
ATOM 1322 O O . ASN A 1 175 ? 6.384 36.319 -57.405 1.00 39.44 175 ASN A O 1
ATOM 1326 N N . GLN A 1 176 ? 5.534 35.439 -59.304 1.00 43.66 176 GLN A N 1
ATOM 1327 C CA . GLN A 1 176 ? 6.271 36.206 -60.305 1.00 43.66 176 GLN A CA 1
ATOM 1328 C C . GLN A 1 176 ? 6.104 37.725 -60.141 1.00 43.66 176 GLN A C 1
ATOM 1330 O O . GLN A 1 176 ? 5.001 38.186 -59.850 1.00 43.66 176 GLN A O 1
ATOM 1335 N N . ARG A 1 177 ? 7.155 38.490 -60.479 1.00 33.00 177 ARG A N 1
ATOM 1336 C CA . ARG A 1 177 ? 7.128 39.493 -61.568 1.00 33.00 177 ARG A CA 1
ATOM 1337 C C . ARG A 1 177 ? 8.525 40.077 -61.858 1.00 33.00 177 ARG A C 1
ATOM 1339 O O . ARG A 1 177 ? 9.104 40.765 -61.032 1.00 33.00 177 ARG A O 1
ATOM 1346 N N . ASN A 1 178 ? 8.959 39.798 -63.086 1.00 34.31 178 ASN A N 1
ATOM 1347 C CA . ASN A 1 178 ? 9.615 40.667 -64.071 1.00 34.31 178 ASN A CA 1
ATOM 1348 C C . ASN A 1 178 ? 11.036 41.229 -63.848 1.00 34.31 178 ASN A C 1
ATOM 1350 O O . ASN A 1 178 ? 11.253 42.145 -63.070 1.00 34.31 178 ASN A O 1
ATOM 1354 N N . ALA A 1 179 ? 11.890 40.781 -64.780 1.00 36.16 179 ALA A N 1
ATOM 1355 C CA . ALA A 1 179 ? 12.822 41.549 -65.612 1.00 36.16 179 ALA A CA 1
ATOM 1356 C C . ALA A 1 179 ? 14.178 42.021 -65.053 1.00 36.16 179 ALA A C 1
ATOM 1358 O O . ALA A 1 179 ? 14.318 42.509 -63.937 1.00 36.16 179 ALA A O 1
ATOM 1359 N N . SER A 1 180 ? 15.131 41.974 -65.992 1.00 32.91 180 SER A N 1
ATOM 1360 C CA . SER A 1 180 ? 16.486 42.542 -66.041 1.00 32.91 180 SER A CA 1
ATOM 1361 C C . SER A 1 180 ? 17.607 41.828 -65.280 1.00 32.91 180 SER A C 1
ATOM 1363 O O . SER A 1 180 ? 17.605 41.671 -64.065 1.00 32.91 180 SER A O 1
ATOM 1365 N N . SER A 1 181 ? 18.572 41.414 -66.101 1.00 45.09 181 SER A N 1
ATOM 1366 C CA . SER A 1 181 ? 19.955 41.043 -65.826 1.00 45.09 181 SER A CA 1
ATOM 1367 C C . SER A 1 181 ? 20.607 41.849 -64.706 1.00 45.09 181 SER A C 1
ATOM 1369 O O . SER A 1 181 ? 20.607 43.071 -64.777 1.00 45.09 181 SER A O 1
ATOM 1371 N N . ASP A 1 182 ? 21.227 41.157 -63.751 1.00 32.69 182 ASP A N 1
ATOM 1372 C CA . ASP A 1 182 ? 22.598 41.460 -63.330 1.00 32.69 182 ASP A CA 1
ATOM 1373 C C . ASP A 1 182 ? 23.164 40.344 -62.446 1.00 32.69 182 ASP A C 1
ATOM 1375 O O . ASP A 1 182 ? 22.551 39.861 -61.490 1.00 32.69 182 ASP A O 1
ATOM 1379 N N . SER A 1 183 ? 24.364 39.906 -62.813 1.00 45.34 183 SER A N 1
ATOM 1380 C CA . SER A 1 183 ? 25.186 38.937 -62.104 1.00 45.34 183 SER A CA 1
ATOM 1381 C C . SER A 1 183 ? 25.807 39.576 -60.864 1.00 45.34 183 SER A C 1
ATOM 1383 O O . SER A 1 183 ? 26.848 40.217 -60.972 1.00 45.34 183 SER A O 1
ATOM 1385 N N . ILE A 1 184 ? 25.220 39.380 -59.680 1.00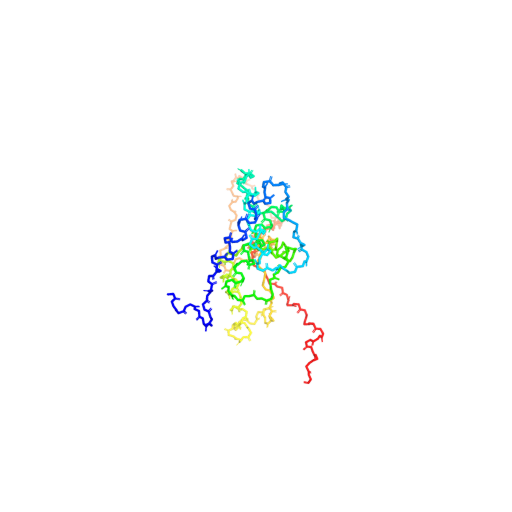 36.44 184 ILE A N 1
ATOM 1386 C CA . ILE A 1 184 ? 25.895 39.667 -58.405 1.00 36.44 184 ILE A CA 1
ATOM 1387 C C . ILE A 1 184 ? 25.554 38.577 -57.383 1.00 36.44 184 ILE A C 1
ATOM 1389 O O . ILE A 1 184 ? 24.386 38.288 -57.118 1.00 36.44 184 ILE A O 1
ATOM 1393 N N . HIS A 1 185 ? 26.606 37.981 -56.812 1.00 40.88 185 HIS A N 1
ATOM 1394 C CA . HIS A 1 185 ? 26.597 37.061 -55.675 1.00 40.88 185 HIS A CA 1
ATOM 1395 C C . HIS A 1 185 ? 25.504 37.403 -54.645 1.00 40.88 185 HIS A C 1
ATOM 1397 O O . HIS A 1 185 ? 25.624 38.362 -53.885 1.00 40.88 185 HIS A O 1
ATOM 1403 N N . ARG A 1 186 ? 24.457 36.576 -54.562 1.00 34.53 186 ARG A N 1
ATOM 1404 C CA . ARG A 1 186 ? 23.579 36.519 -53.388 1.00 34.53 186 ARG A CA 1
ATOM 1405 C C . ARG A 1 186 ? 23.709 35.147 -52.752 1.00 34.53 186 ARG A C 1
ATOM 1407 O O . ARG A 1 186 ? 22.981 34.217 -53.089 1.00 34.53 186 ARG A O 1
ATOM 1414 N N . GLU A 1 187 ? 24.625 35.043 -51.795 1.00 40.31 187 GLU A N 1
ATOM 1415 C CA . GLU A 1 187 ? 24.554 34.032 -50.743 1.00 40.31 187 GLU A CA 1
ATOM 1416 C C . GLU A 1 187 ? 23.267 34.288 -49.947 1.00 40.31 187 GLU A C 1
ATOM 1418 O O . GLU A 1 187 ? 23.210 35.070 -48.999 1.00 40.31 187 GLU A O 1
ATOM 1423 N N . GLY A 1 188 ? 22.166 33.696 -50.410 1.00 41.09 188 GLY A N 1
ATOM 1424 C CA . GLY A 1 188 ? 20.904 33.722 -49.692 1.00 41.09 188 GLY A CA 1
ATOM 1425 C C . GLY A 1 188 ? 21.096 33.006 -48.363 1.00 41.09 188 GLY A C 1
ATOM 1426 O O . GLY A 1 188 ? 21.249 31.786 -48.344 1.00 41.09 188 GLY A O 1
ATOM 1427 N N . ALA A 1 189 ? 21.099 33.758 -47.260 1.00 46.53 189 ALA A N 1
ATOM 1428 C CA . ALA A 1 189 ? 21.182 33.219 -45.910 1.00 46.53 189 ALA A CA 1
ATOM 1429 C C . ALA A 1 189 ? 20.078 32.166 -45.708 1.00 46.53 189 ALA A C 1
ATOM 1431 O O . ALA A 1 189 ? 18.906 32.493 -45.493 1.00 46.53 189 ALA A O 1
ATOM 1432 N N . ARG A 1 190 ? 20.438 30.880 -45.820 1.00 56.47 190 ARG A N 1
ATOM 1433 C CA . ARG A 1 190 ? 19.524 29.761 -45.575 1.00 56.47 190 ARG A CA 1
ATOM 1434 C C . ARG A 1 190 ? 19.020 29.889 -44.138 1.00 56.47 190 ARG A C 1
ATOM 1436 O O . ARG A 1 190 ? 19.794 29.765 -43.190 1.00 56.47 190 ARG A O 1
ATOM 1443 N N . LYS A 1 191 ? 17.721 30.163 -43.958 1.00 57.81 191 LYS A N 1
ATOM 1444 C CA . LYS A 1 191 ? 17.096 30.208 -42.626 1.00 57.81 191 LYS A CA 1
ATOM 1445 C C . LYS A 1 191 ? 17.310 28.856 -41.943 1.00 57.81 191 LYS A C 1
ATOM 1447 O O . LYS A 1 191 ? 16.732 27.857 -42.364 1.00 57.81 191 LYS A O 1
ATOM 1452 N N . LYS A 1 192 ? 18.124 28.834 -40.882 1.00 61.59 192 LYS A N 1
ATOM 1453 C CA . LYS A 1 192 ? 18.345 27.645 -40.049 1.00 61.59 192 LYS A CA 1
ATOM 1454 C C . LYS A 1 192 ? 17.002 27.189 -39.475 1.00 61.59 192 LYS A C 1
ATOM 1456 O O . LYS A 1 192 ? 16.408 27.879 -38.645 1.00 61.59 192 LYS A O 1
ATOM 1461 N N . ARG A 1 193 ? 16.504 26.047 -39.952 1.00 69.19 193 ARG A N 1
ATOM 1462 C CA . ARG A 1 193 ? 15.280 25.419 -39.445 1.00 69.19 193 ARG A CA 1
ATOM 1463 C C . ARG A 1 193 ? 15.635 24.559 -38.236 1.00 69.19 193 ARG A C 1
ATOM 1465 O O . ARG A 1 193 ? 16.681 23.916 -38.210 1.00 69.19 193 ARG A O 1
ATOM 1472 N N . TRP A 1 194 ? 14.762 24.548 -37.240 1.00 76.12 194 TRP A N 1
ATOM 1473 C CA . TRP A 1 194 ? 14.940 23.773 -36.014 1.00 76.12 194 TRP A CA 1
ATOM 1474 C C . TRP A 1 194 ? 13.907 22.652 -35.970 1.00 76.12 194 TRP A C 1
ATOM 1476 O O . TRP A 1 194 ? 12.744 22.881 -36.307 1.00 76.12 194 TRP A O 1
ATOM 1486 N N . ILE A 1 195 ? 14.321 21.460 -35.543 1.00 79.81 195 ILE A N 1
ATOM 1487 C CA . ILE A 1 195 ? 13.409 20.375 -35.176 1.00 79.81 195 ILE A CA 1
ATOM 1488 C C . ILE A 1 195 ? 13.297 20.334 -33.654 1.00 79.81 195 ILE A C 1
ATOM 1490 O O . ILE A 1 195 ? 14.281 20.562 -32.944 1.00 79.81 195 ILE A O 1
ATOM 1494 N N . THR A 1 196 ? 12.090 20.067 -33.165 1.00 78.81 196 THR A N 1
ATOM 1495 C CA . THR A 1 196 ? 11.833 19.861 -31.742 1.00 78.81 196 THR A CA 1
ATOM 1496 C C . THR A 1 196 ? 11.551 18.386 -31.524 1.00 78.81 196 THR A C 1
ATOM 1498 O O . THR A 1 196 ? 10.526 17.887 -31.974 1.00 78.81 196 THR A O 1
ATOM 1501 N N . ASP A 1 197 ? 12.461 17.703 -30.845 1.00 77.44 197 ASP A N 1
ATOM 1502 C CA . ASP A 1 197 ? 12.290 16.315 -30.446 1.00 77.44 197 ASP A CA 1
ATOM 1503 C C . ASP A 1 197 ? 11.745 16.271 -29.009 1.00 77.44 197 ASP A C 1
ATOM 1505 O O . ASP A 1 197 ? 12.199 17.011 -28.128 1.00 77.44 197 ASP A O 1
ATOM 1509 N N . LEU A 1 198 ? 10.758 15.405 -28.778 1.00 76.94 198 LEU A N 1
ATOM 1510 C CA . LEU A 1 198 ? 10.121 15.194 -27.480 1.00 76.94 198 LEU A CA 1
ATOM 1511 C C . LEU A 1 198 ? 10.548 13.837 -26.921 1.00 76.94 198 LEU A C 1
ATOM 1513 O O . LEU A 1 198 ? 10.200 12.796 -27.472 1.00 76.94 198 LEU A O 1
ATOM 1517 N N . PHE A 1 199 ? 11.281 13.844 -25.810 1.00 73.81 199 PHE A N 1
ATOM 1518 C CA . PHE A 1 199 ? 11.782 12.627 -25.172 1.00 73.81 199 PHE A CA 1
ATOM 1519 C C . PHE A 1 199 ? 11.071 12.375 -23.848 1.00 73.81 199 PHE A C 1
ATOM 1521 O O . PHE A 1 199 ? 11.309 13.074 -22.865 1.00 73.81 199 PHE A O 1
ATOM 1528 N N . LEU A 1 200 ? 10.217 11.353 -23.796 1.00 77.19 200 LEU A N 1
ATOM 1529 C CA . LEU A 1 200 ? 9.616 10.903 -22.536 1.00 77.19 200 LEU A CA 1
ATOM 1530 C C . LEU A 1 200 ? 10.607 10.098 -21.683 1.00 77.19 200 LEU A C 1
ATOM 1532 O O . LEU A 1 200 ? 10.555 10.135 -20.454 1.00 77.19 200 LEU A O 1
ATOM 1536 N N . VAL A 1 201 ? 11.526 9.405 -22.355 1.00 75.62 201 VAL A N 1
ATOM 1537 C CA . VAL A 1 201 ? 12.557 8.564 -21.754 1.00 75.62 201 VAL A CA 1
ATOM 1538 C C . VAL A 1 201 ? 13.916 9.167 -22.063 1.00 75.62 201 VAL A C 1
ATOM 1540 O O . VAL A 1 201 ? 14.203 9.493 -23.215 1.00 75.62 201 VAL A O 1
ATOM 1543 N N . HIS A 1 202 ? 14.757 9.321 -21.047 1.00 76.25 202 HIS A N 1
ATOM 1544 C CA . HIS A 1 202 ? 16.142 9.729 -21.239 1.00 76.25 202 HIS A CA 1
ATOM 1545 C C . HIS A 1 202 ? 17.083 8.842 -20.440 1.00 76.25 202 HIS A C 1
ATOM 1547 O O . HIS A 1 202 ? 16.704 8.271 -19.417 1.00 76.25 202 HIS A O 1
ATOM 1553 N N . SER A 1 203 ? 18.326 8.771 -20.898 1.00 73.25 203 SER A N 1
ATOM 1554 C CA . SER A 1 203 ? 19.374 8.002 -20.257 1.00 73.25 203 SER A CA 1
ATOM 1555 C C . SER A 1 203 ? 20.487 8.914 -19.738 1.00 73.25 203 SER A C 1
ATOM 1557 O O . SER A 1 203 ? 20.795 9.943 -20.343 1.00 73.25 203 SER A O 1
ATOM 1559 N N . THR A 1 204 ? 21.061 8.582 -18.585 1.00 76.12 204 THR A N 1
ATOM 1560 C CA . THR A 1 204 ? 22.230 9.269 -18.014 1.00 76.12 204 THR A CA 1
ATOM 1561 C C . THR A 1 204 ? 23.306 8.259 -17.665 1.00 76.12 204 THR A C 1
ATOM 1563 O O . THR A 1 204 ? 23.027 7.067 -17.548 1.00 76.12 204 THR A O 1
ATOM 1566 N N . LEU A 1 205 ? 24.540 8.721 -17.463 1.00 70.56 205 LEU A N 1
ATOM 1567 C CA . LEU A 1 205 ? 25.563 7.869 -16.863 1.00 70.56 205 LEU A CA 1
ATOM 1568 C C . LEU A 1 205 ? 25.057 7.315 -15.516 1.00 70.56 205 LEU A C 1
ATOM 1570 O O . LEU A 1 205 ? 24.295 8.001 -14.823 1.00 70.56 205 LEU A O 1
ATOM 1574 N N . PRO A 1 206 ? 25.422 6.070 -15.179 1.00 68.81 206 PRO A N 1
ATOM 1575 C CA . PRO A 1 206 ? 25.058 5.476 -13.913 1.00 68.81 206 PRO A CA 1
ATOM 1576 C C . PRO A 1 206 ? 25.760 6.245 -12.798 1.00 68.81 206 PRO A C 1
ATOM 1578 O O . PRO A 1 206 ? 26.842 6.805 -12.996 1.00 68.81 206 PRO A O 1
ATOM 1581 N N . ASN A 1 207 ? 25.125 6.294 -11.629 1.00 72.69 207 ASN A N 1
ATOM 1582 C CA . ASN A 1 207 ? 25.761 6.893 -10.465 1.00 72.69 207 ASN A CA 1
ATOM 1583 C C . ASN A 1 207 ? 27.076 6.152 -10.190 1.00 72.69 207 ASN A C 1
ATOM 1585 O O . ASN A 1 207 ? 27.111 4.923 -10.329 1.00 72.69 207 ASN A O 1
ATOM 1589 N N . PRO A 1 208 ? 28.151 6.868 -9.815 1.00 69.06 208 PRO A N 1
ATOM 1590 C CA . PRO A 1 208 ? 29.389 6.208 -9.449 1.00 69.06 208 PRO A CA 1
ATOM 1591 C C . PRO A 1 208 ? 29.106 5.231 -8.296 1.00 69.06 208 PRO A C 1
ATOM 1593 O O . PRO A 1 208 ? 28.343 5.577 -7.387 1.00 69.06 208 PRO A O 1
ATOM 1596 N N . PRO A 1 209 ? 29.676 4.016 -8.328 1.00 65.50 209 PRO A N 1
ATOM 1597 C CA . PRO A 1 209 ? 29.503 3.051 -7.250 1.00 65.50 209 PRO A CA 1
ATOM 1598 C C . PRO A 1 209 ? 29.928 3.665 -5.912 1.00 65.50 209 PRO A C 1
ATOM 1600 O O . PRO A 1 209 ? 30.906 4.416 -5.837 1.00 65.50 209 PRO A O 1
ATOM 1603 N N . SER A 1 210 ? 29.187 3.360 -4.843 1.00 65.00 210 SER A N 1
ATOM 1604 C CA . SER A 1 210 ? 29.576 3.791 -3.503 1.00 65.00 210 SER A CA 1
ATOM 1605 C C . SER A 1 210 ? 30.936 3.186 -3.155 1.00 65.00 210 SER A C 1
ATOM 1607 O O . SER A 1 210 ? 31.219 2.037 -3.492 1.00 65.00 210 SER A O 1
ATOM 1609 N N . ARG A 1 211 ? 31.791 3.943 -2.453 1.00 64.75 211 ARG A N 1
ATOM 1610 C CA . ARG A 1 211 ? 33.140 3.484 -2.053 1.00 64.75 211 ARG A CA 1
ATOM 1611 C C . ARG A 1 211 ? 33.126 2.158 -1.277 1.00 64.75 211 ARG A C 1
ATOM 1613 O O . ARG A 1 211 ? 34.116 1.443 -1.278 1.00 64.75 211 ARG A O 1
ATOM 1620 N N . THR A 1 212 ? 31.995 1.815 -0.666 1.00 66.06 212 THR A N 1
ATOM 1621 C CA . THR A 1 212 ? 31.744 0.542 0.019 1.00 66.06 212 THR A CA 1
ATOM 1622 C C . THR A 1 212 ? 31.682 -0.674 -0.911 1.00 66.06 212 THR A C 1
ATOM 1624 O O . THR A 1 212 ? 31.961 -1.773 -0.455 1.00 66.06 212 THR A O 1
ATOM 1627 N N . CYS A 1 213 ? 31.367 -0.508 -2.200 1.00 56.66 213 CYS A N 1
ATOM 1628 C CA . CYS A 1 213 ? 31.307 -1.608 -3.171 1.00 56.66 213 CYS A CA 1
ATOM 1629 C C . CYS A 1 213 ? 32.685 -2.049 -3.687 1.00 56.66 213 CYS A C 1
ATOM 1631 O O . CYS A 1 213 ? 32.788 -3.126 -4.264 1.00 56.66 213 CYS A O 1
ATOM 1633 N N . PHE A 1 214 ? 33.732 -1.236 -3.503 1.00 53.19 214 PHE A N 1
ATOM 1634 C CA . PHE A 1 214 ? 35.100 -1.583 -3.912 1.00 53.19 214 PHE A CA 1
ATOM 1635 C C . PHE A 1 214 ? 35.872 -2.371 -2.850 1.00 53.19 214 PHE A C 1
ATOM 1637 O O . PHE A 1 214 ? 36.927 -2.915 -3.157 1.00 53.19 214 PHE A O 1
ATOM 1644 N N . ASN A 1 215 ? 35.342 -2.457 -1.628 1.00 49.72 215 ASN A N 1
ATOM 1645 C CA . ASN A 1 215 ? 35.915 -3.256 -0.552 1.00 49.72 215 ASN A CA 1
ATOM 1646 C C . ASN A 1 215 ? 35.154 -4.584 -0.455 1.00 49.72 215 ASN A C 1
ATOM 1648 O O . ASN A 1 215 ? 34.390 -4.803 0.484 1.00 49.72 215 ASN A O 1
ATOM 1652 N N . LEU A 1 216 ? 35.326 -5.447 -1.453 1.00 43.75 216 LEU A N 1
ATOM 1653 C CA . LEU A 1 216 ? 35.131 -6.882 -1.252 1.00 43.75 216 LEU A CA 1
ATOM 1654 C C . LEU A 1 216 ? 36.485 -7.484 -0.820 1.00 43.75 216 LEU A C 1
ATOM 1656 O O . LEU A 1 216 ? 37.506 -7.034 -1.343 1.00 43.75 216 LEU A O 1
ATOM 1660 N N . PRO A 1 217 ? 36.499 -8.404 0.164 1.00 48.72 217 PRO A N 1
ATOM 1661 C CA . PRO A 1 217 ? 37.709 -9.050 0.677 1.00 48.72 217 PRO A CA 1
ATOM 1662 C C . PRO A 1 217 ? 38.430 -9.910 -0.366 1.00 48.72 217 PRO A C 1
ATOM 1664 O O . PRO A 1 217 ? 37.758 -10.399 -1.304 1.00 48.72 217 PRO A O 1
#